Protein AF-A0A847FRK4-F1 (afdb_monomer)

Solvent-accessible surface area (backbone atoms only — not comparable to full-atom values): 9886 Å² total; per-residue (Å²): 112,82,50,50,58,53,46,35,60,54,54,65,73,36,67,51,46,68,74,58,79,39,93,74,66,48,71,46,33,50,29,50,44,50,29,52,35,54,37,43,16,35,48,48,44,20,72,86,74,60,62,56,71,70,59,28,52,50,48,55,59,54,32,49,68,41,41,56,60,49,52,62,95,83,71,46,84,69,51,48,68,32,82,90,33,36,64,46,46,49,50,42,51,48,51,54,52,42,51,73,41,10,68,63,44,10,69,53,59,54,41,57,50,11,49,52,27,22,55,37,18,48,49,28,42,49,52,32,53,52,52,49,61,67,43,35,63,62,48,22,72,75,67,77,47,63,81,75,86,36,70,66,56,55,54,49,40,52,53,26,52,53,48,18,51,51,11,49,51,37,29,55,48,44,62,57,56,60,63,61,76,76,72,81,128

Sequence (185 aa):
SLGGVDMAEFVKFLPPVQDGSLPIVRQLFYLPPLAVVVSIALSAWSRTLRYPWPLRWLFLAAALPVSLQLLPPAWSPSSLLGPEFRLQTAVLGGCWVLLALSWLLGRLPAWVGGSLTTVLALGAASLPAWQFELAKPAINAVYGRPPAVGWGFWAGIAGLVILAAAGVGLVAWAFRGDSKLWRST

Foldseek 3Di:
DQQLLNVLVVLCPQPCVVVVVQDFDSCLSLLLLLLLLLLLLLPLQAPVVPDDPVVSVVSLVVNVVSLCSLARPDDDPVVCPDPVNVVSNVSSVVSVVSSVCSNVSSPDQLLVSLVSSLVSLVSSLPVSVVSLVSCQVSCCVVPVDGDDDDPVNVVSNVVSVVSNVVSVVSNVVSVVVVVVVPPPD

Mean predicted aligned error: 4.93 Å

Secondary structure (DSSP, 8-state):
---HHHHHHHGGG-HHHHSSSS---GGGGGHHHHHHHHHHHHHTT-TTT---HHHHHHHHHHHHHHHHTTS-SS--TTGGGSTTTHHHHHHHHHHHHHHHTHHHHTTS-HHHHHHHHHHHHHHHHHHHHHHHHHHHHHHHHHHSSPPPPPHHHHHHHHHHHHHHHHHHHHHHHHHHHHTTTTS--

Radius of gyration: 19.02 Å; Cα contacts (8 Å, |Δi|>4): 216; chains: 1; bounding box: 57×37×54 Å

pLDDT: mean 90.94, std 10.54, range [48.28, 98.56]

Nearest PDB structures (foldseek):
  5m4y-assembly2_C  TM=1.691E-01  e=6.355E-01  Saccharomyces cerevisiae S288C

Structure (mmCIF, N/CA/C/O backbone):
data_AF-A0A847FRK4-F1
#
_entry.id   AF-A0A847FRK4-F1
#
loop_
_atom_site.group_PDB
_atom_site.id
_atom_site.type_symbol
_atom_site.label_atom_id
_atom_site.label_alt_id
_atom_site.label_comp_id
_atom_site.label_asym_id
_atom_site.label_entity_id
_atom_site.label_seq_id
_atom_site.pdbx_PDB_ins_code
_atom_site.Cartn_x
_atom_site.Cartn_y
_atom_site.Cartn_z
_atom_site.occupancy
_atom_site.B_iso_or_equiv
_atom_site.auth_seq_id
_atom_site.auth_comp_id
_atom_site.auth_asym_id
_atom_site.auth_atom_id
_atom_site.pdbx_PDB_model_num
ATOM 1 N N . SER A 1 1 ? 18.864 -0.845 -2.236 1.00 51.66 1 SER A N 1
ATOM 2 C CA . SER A 1 1 ? 17.801 -1.814 -2.570 1.00 51.66 1 SER A CA 1
ATOM 3 C C . SER A 1 1 ? 16.706 -1.068 -3.297 1.00 51.66 1 SER A C 1
ATOM 5 O O . SER A 1 1 ? 16.348 -0.002 -2.821 1.00 51.66 1 SER A O 1
ATOM 7 N N . LEU A 1 2 ? 16.219 -1.576 -4.429 1.00 57.97 2 LEU A N 1
ATOM 8 C CA . LEU A 1 2 ? 15.086 -0.971 -5.140 1.00 57.97 2 LEU A CA 1
ATOM 9 C C . LEU A 1 2 ? 13.808 -1.163 -4.313 1.00 57.97 2 LEU A C 1
ATOM 11 O O . LEU A 1 2 ? 13.532 -2.282 -3.875 1.00 57.97 2 LEU A O 1
ATOM 15 N N . GLY A 1 3 ? 13.063 -0.086 -4.065 1.00 69.94 3 GLY A N 1
ATOM 16 C CA . GLY A 1 3 ? 11.713 -0.170 -3.514 1.00 69.94 3 GLY A CA 1
ATOM 17 C C . GLY A 1 3 ? 10.711 -0.650 -4.569 1.00 69.94 3 GLY A C 1
ATOM 18 O O . GLY A 1 3 ? 11.009 -0.662 -5.762 1.00 69.94 3 GLY A O 1
ATOM 19 N N . GLY A 1 4 ? 9.497 -1.023 -4.149 1.00 73.00 4 GLY A N 1
ATOM 20 C CA . GLY A 1 4 ? 8.426 -1.386 -5.092 1.00 73.00 4 GLY A CA 1
ATOM 21 C C . GLY A 1 4 ? 8.109 -0.254 -6.079 1.00 73.00 4 GLY A C 1
ATOM 22 O O . GLY A 1 4 ? 7.954 -0.496 -7.270 1.00 73.00 4 GLY A O 1
ATOM 23 N N . VAL A 1 5 ? 8.121 0.992 -5.601 1.00 74.75 5 VAL A N 1
ATOM 24 C CA . VAL A 1 5 ? 7.931 2.204 -6.418 1.00 74.75 5 VAL A CA 1
ATOM 25 C C . VAL A 1 5 ? 9.001 2.325 -7.503 1.00 74.75 5 VAL A C 1
ATOM 27 O O . VAL A 1 5 ? 8.670 2.542 -8.667 1.00 74.75 5 VAL A O 1
ATOM 30 N N . ASP A 1 6 ? 10.268 2.117 -7.142 1.00 81.94 6 ASP A N 1
ATOM 31 C CA . ASP A 1 6 ? 11.370 2.165 -8.103 1.00 81.94 6 ASP A CA 1
ATOM 32 C C . ASP A 1 6 ? 11.259 1.031 -9.123 1.00 81.94 6 ASP A C 1
ATOM 34 O O . ASP A 1 6 ? 11.551 1.222 -10.300 1.00 81.94 6 ASP A O 1
ATOM 38 N N . MET A 1 7 ? 10.795 -0.147 -8.689 1.00 84.38 7 MET A N 1
ATOM 39 C CA . MET A 1 7 ? 10.565 -1.283 -9.578 1.00 84.38 7 MET A CA 1
ATOM 40 C C . MET A 1 7 ? 9.485 -0.973 -10.616 1.00 84.38 7 MET A C 1
ATOM 42 O O . MET A 1 7 ? 9.683 -1.260 -11.791 1.00 84.38 7 MET A O 1
ATOM 46 N N . ALA A 1 8 ? 8.379 -0.344 -10.206 1.00 85.44 8 ALA A N 1
ATOM 47 C CA . ALA A 1 8 ? 7.293 0.053 -11.102 1.00 85.44 8 ALA A CA 1
ATOM 48 C C . ALA A 1 8 ? 7.774 0.987 -12.220 1.00 85.44 8 ALA A C 1
ATOM 50 O O . ALA A 1 8 ? 7.307 0.902 -13.355 1.00 85.44 8 ALA A O 1
ATOM 51 N N . GLU A 1 9 ? 8.703 1.884 -11.899 1.00 85.50 9 GLU A N 1
ATOM 52 C CA . GLU A 1 9 ? 9.311 2.785 -12.870 1.00 85.50 9 GLU A CA 1
ATOM 53 C C . GLU A 1 9 ? 10.341 2.061 -13.736 1.00 85.50 9 GLU A C 1
ATOM 55 O O . GLU A 1 9 ? 10.332 2.190 -14.953 1.00 85.50 9 GLU A O 1
ATOM 60 N N . PHE A 1 10 ? 11.186 1.238 -13.128 1.00 86.25 10 PHE A N 1
ATOM 61 C CA . PHE A 1 10 ? 12.256 0.523 -13.807 1.00 86.25 10 PHE A CA 1
ATOM 62 C C . PHE A 1 10 ? 11.750 -0.465 -14.865 1.00 86.25 10 PHE A C 1
ATOM 64 O O . PHE A 1 10 ? 12.250 -0.477 -15.990 1.00 86.25 10 PHE A O 1
ATOM 71 N N . VAL A 1 11 ? 10.726 -1.265 -14.544 1.00 89.06 11 VAL A N 1
ATOM 72 C CA . VAL A 1 11 ? 10.209 -2.303 -15.456 1.00 89.06 11 VAL A CA 1
ATOM 73 C C . VAL A 1 11 ? 9.649 -1.736 -16.761 1.00 89.06 11 VAL A C 1
ATOM 75 O O . VAL A 1 11 ? 9.618 -2.445 -17.760 1.00 89.06 11 VAL A O 1
ATOM 78 N N . LYS A 1 12 ? 9.257 -0.455 -16.794 1.00 87.00 12 LYS A N 1
ATOM 79 C CA . LYS A 1 12 ? 8.730 0.193 -18.007 1.00 87.00 12 LYS A CA 1
ATOM 80 C C . LYS A 1 12 ? 9.785 0.385 -19.101 1.00 87.00 12 LYS A C 1
ATOM 82 O O . LYS A 1 12 ? 9.441 0.605 -20.260 1.00 87.00 12 LYS A O 1
ATOM 87 N N . PHE A 1 13 ? 11.062 0.330 -18.729 1.00 90.56 13 PHE A N 1
ATOM 88 C CA . PHE A 1 13 ? 12.188 0.477 -19.648 1.00 90.56 13 PHE A CA 1
ATOM 89 C C . PHE A 1 13 ? 12.722 -0.867 -20.156 1.00 90.56 13 PHE A C 1
ATOM 91 O O . PHE A 1 13 ? 13.661 -0.885 -20.947 1.00 90.56 13 PHE A O 1
ATOM 98 N N . LEU A 1 14 ? 12.149 -1.994 -19.720 1.00 91.19 14 LEU A N 1
ATOM 99 C CA . LEU A 1 14 ? 12.554 -3.310 -20.204 1.00 91.19 14 LEU A CA 1
ATOM 100 C C . LEU A 1 14 ? 12.008 -3.532 -21.624 1.00 91.19 14 LEU A C 1
ATOM 102 O O . LEU A 1 14 ? 10.792 -3.433 -21.804 1.00 91.19 14 LEU A O 1
ATOM 106 N N . PRO A 1 15 ? 12.851 -3.898 -22.611 1.00 92.56 15 PRO A N 1
ATOM 107 C CA . PRO A 1 15 ? 12.388 -4.126 -23.981 1.00 92.56 15 PRO A CA 1
ATOM 108 C C . PRO A 1 15 ? 11.211 -5.118 -24.081 1.00 92.56 15 PRO A C 1
ATOM 110 O O . PRO A 1 15 ? 10.224 -4.760 -24.719 1.00 92.56 15 PRO A O 1
ATOM 113 N N . PRO A 1 16 ? 11.208 -6.262 -23.353 1.00 91.88 16 PRO A N 1
ATOM 114 C CA . PRO A 1 16 ? 10.076 -7.198 -23.363 1.00 91.88 16 PRO A CA 1
ATOM 115 C C . PRO A 1 16 ? 8.759 -6.638 -22.800 1.00 91.88 16 PRO A C 1
ATOM 117 O O . P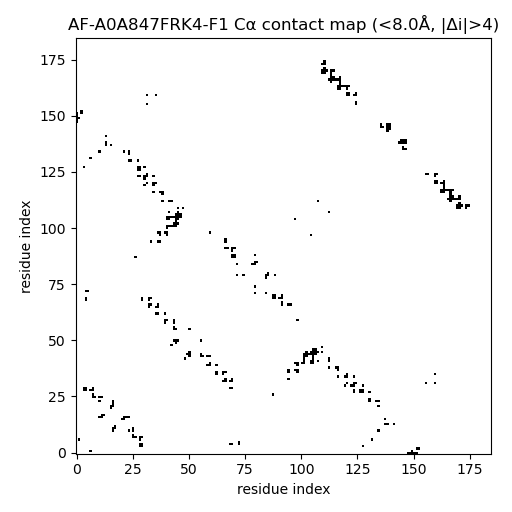RO A 1 16 ? 7.681 -7.169 -23.037 1.00 91.88 16 PRO A O 1
ATOM 120 N N . VAL A 1 17 ? 8.816 -5.589 -21.977 1.00 92.00 17 VAL A N 1
ATOM 121 C CA . VAL A 1 17 ? 7.606 -4.927 -21.463 1.00 92.00 17 VAL A CA 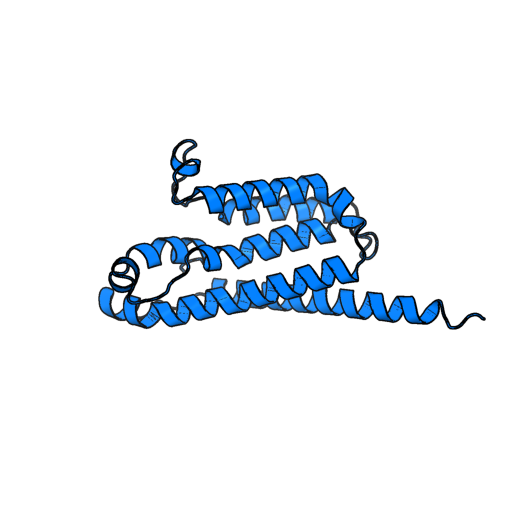1
ATOM 122 C C . VAL A 1 17 ? 7.087 -3.920 -22.488 1.00 92.00 17 VAL A C 1
ATOM 124 O O . VAL A 1 17 ? 5.879 -3.753 -22.631 1.00 92.00 17 VAL A O 1
ATOM 127 N N . GLN A 1 18 ? 7.990 -3.267 -23.223 1.00 91.75 18 GLN A N 1
ATOM 128 C CA . GLN A 1 18 ? 7.650 -2.283 -24.253 1.00 91.75 18 GLN A CA 1
ATOM 129 C C . GLN A 1 18 ? 7.060 -2.924 -25.510 1.00 91.75 18 GLN A C 1
ATOM 131 O O . GLN A 1 18 ? 6.147 -2.359 -26.106 1.00 91.75 18 GLN A O 1
ATOM 136 N N . ASP A 1 19 ? 7.557 -4.100 -25.895 1.00 93.38 19 ASP A N 1
ATOM 137 C CA . ASP A 1 19 ? 7.025 -4.877 -27.020 1.00 93.38 19 ASP A CA 1
ATOM 138 C C . ASP A 1 19 ? 5.790 -5.723 -26.647 1.00 93.38 19 ASP A C 1
ATOM 140 O O . ASP A 1 19 ? 5.159 -6.323 -27.517 1.00 93.38 19 ASP A O 1
ATOM 144 N N . GLY A 1 20 ? 5.415 -5.743 -25.361 1.00 90.75 20 GLY A N 1
ATOM 145 C CA . GLY A 1 20 ? 4.246 -6.452 -24.843 1.00 90.75 20 GLY A CA 1
ATOM 146 C C . GLY A 1 20 ? 4.426 -7.966 -24.684 1.00 90.75 20 GLY A C 1
ATOM 147 O O . GLY A 1 20 ? 3.461 -8.648 -24.340 1.00 90.75 20 GLY A O 1
ATOM 148 N N . SER A 1 21 ? 5.629 -8.506 -24.899 1.00 94.25 21 SER A N 1
ATOM 149 C CA . SER A 1 21 ? 5.922 -9.936 -24.737 1.00 94.25 21 SER A CA 1
ATOM 150 C C . SER A 1 21 ? 5.951 -10.390 -23.272 1.00 94.25 21 SER A C 1
ATOM 152 O O . SER A 1 21 ? 5.682 -11.557 -22.981 1.00 94.25 21 SER A O 1
ATOM 154 N N . LEU A 1 22 ? 6.222 -9.477 -22.334 1.00 92.94 22 LEU A N 1
ATOM 155 C CA . LEU A 1 22 ? 6.202 -9.724 -20.896 1.00 92.94 22 LEU A CA 1
ATOM 156 C C . LEU A 1 22 ? 5.046 -8.948 -20.232 1.00 92.94 22 LEU A C 1
ATOM 158 O O . LEU A 1 22 ? 5.109 -7.719 -20.135 1.00 92.94 22 LEU A O 1
ATOM 162 N N . PRO A 1 23 ? 4.004 -9.633 -19.721 1.00 92.50 23 PRO A N 1
ATOM 163 C CA . PRO A 1 23 ? 2.827 -8.982 -19.150 1.00 92.50 23 PRO A CA 1
ATOM 164 C C . PRO A 1 23 ? 3.109 -8.445 -17.738 1.00 92.50 23 PRO A C 1
ATOM 166 O O . PRO A 1 23 ? 2.762 -9.068 -16.729 1.00 92.50 23 PRO A O 1
ATOM 169 N N . ILE A 1 24 ? 3.736 -7.267 -17.664 1.00 94.50 24 ILE A N 1
ATOM 170 C CA . ILE A 1 24 ? 3.991 -6.559 -16.406 1.00 94.50 24 ILE A CA 1
ATOM 171 C C . ILE A 1 24 ? 2.938 -5.479 -16.154 1.00 94.50 24 ILE A C 1
ATOM 173 O O . ILE A 1 24 ? 2.753 -4.565 -16.955 1.00 94.50 24 ILE A O 1
ATOM 177 N N . VAL A 1 25 ? 2.291 -5.535 -14.988 1.00 93.94 25 VAL A N 1
ATOM 178 C CA . VAL A 1 25 ? 1.323 -4.522 -14.544 1.00 93.94 25 VAL A CA 1
ATOM 179 C C . VAL A 1 25 ? 1.968 -3.650 -13.475 1.00 93.94 25 VAL A C 1
ATOM 181 O O . VAL A 1 25 ? 1.982 -3.986 -12.289 1.00 93.94 25 VAL A O 1
ATOM 184 N N . ARG A 1 26 ? 2.492 -2.494 -13.897 1.00 91.19 26 ARG A N 1
ATOM 185 C CA . ARG A 1 26 ? 3.236 -1.549 -13.041 1.00 91.19 26 ARG A CA 1
ATOM 186 C C . ARG A 1 26 ? 2.476 -1.163 -11.776 1.00 91.19 26 ARG A C 1
ATOM 188 O O . ARG A 1 26 ? 3.065 -1.035 -10.708 1.00 91.19 26 ARG A O 1
ATOM 195 N N . GLN A 1 27 ? 1.160 -1.017 -11.885 1.00 92.31 27 GLN A N 1
ATOM 196 C CA . GLN A 1 27 ? 0.317 -0.544 -10.796 1.00 92.31 27 GLN A CA 1
ATOM 197 C C . GLN A 1 27 ? 0.282 -1.506 -9.607 1.00 92.31 27 GLN A C 1
ATOM 199 O O . GLN A 1 27 ? 0.046 -1.071 -8.481 1.00 92.31 27 GLN A O 1
ATOM 204 N N . LEU A 1 28 ? 0.560 -2.795 -9.829 1.00 94.44 28 LEU A N 1
ATOM 205 C CA . LEU A 1 28 ? 0.575 -3.776 -8.748 1.00 94.44 28 LEU A CA 1
ATOM 206 C C . LEU A 1 28 ? 1.682 -3.469 -7.739 1.00 94.44 28 LEU A C 1
ATOM 208 O O . LEU A 1 28 ? 1.463 -3.633 -6.545 1.00 94.44 28 LEU A O 1
ATOM 212 N N . PHE A 1 29 ? 2.817 -2.913 -8.167 1.00 93.31 29 PHE A N 1
ATOM 213 C CA . PHE A 1 29 ? 3.904 -2.527 -7.264 1.00 93.31 29 PHE A CA 1
ATOM 214 C C . PHE A 1 29 ? 3.542 -1.399 -6.278 1.00 93.31 29 PHE A C 1
ATOM 216 O O . PHE A 1 29 ? 4.250 -1.207 -5.290 1.00 93.31 29 PHE A O 1
ATOM 223 N N . TYR A 1 30 ? 2.424 -0.697 -6.495 1.00 93.00 30 TYR A N 1
ATOM 224 C CA . TYR A 1 30 ? 1.882 0.313 -5.581 1.00 93.00 30 TYR A CA 1
ATOM 225 C C . TYR A 1 30 ? 0.872 -0.250 -4.565 1.00 93.00 30 TYR A C 1
ATOM 227 O O . TYR A 1 30 ? 0.409 0.478 -3.685 1.00 93.00 30 TYR A O 1
ATOM 235 N N . LEU A 1 31 ? 0.530 -1.542 -4.640 1.00 95.62 31 LEU A N 1
ATOM 236 C CA . LEU A 1 31 ? -0.398 -2.174 -3.698 1.00 95.62 31 LEU A CA 1
ATOM 237 C C . LEU A 1 31 ? 0.072 -2.147 -2.235 1.00 95.62 31 LEU A C 1
ATOM 239 O O . LEU A 1 31 ? -0.783 -1.926 -1.380 1.00 95.62 31 LEU A O 1
ATOM 243 N N . PRO A 1 32 ? 1.367 -2.327 -1.895 1.00 96.12 32 PRO A N 1
ATOM 244 C CA . PRO A 1 32 ? 1.817 -2.278 -0.503 1.00 96.12 32 PRO A CA 1
ATOM 245 C C . PRO A 1 32 ? 1.460 -0.980 0.239 1.00 96.12 32 PRO A C 1
ATOM 247 O O . PRO A 1 32 ? 0.761 -1.070 1.253 1.00 96.12 32 PRO A O 1
ATOM 250 N N . PRO A 1 33 ? 1.847 0.225 -0.232 1.00 95.56 33 PRO A N 1
ATOM 251 C CA . PRO A 1 33 ? 1.454 1.456 0.449 1.00 95.56 33 PRO A CA 1
ATOM 252 C C . PRO A 1 33 ? -0.065 1.671 0.438 1.00 95.56 33 PRO A C 1
ATOM 254 O O . PRO A 1 33 ? -0.613 2.126 1.441 1.00 95.56 33 PRO A O 1
ATOM 257 N N . LEU A 1 34 ? -0.766 1.286 -0.637 1.00 97.12 34 LEU A N 1
ATOM 258 C CA . LEU A 1 34 ? -2.229 1.357 -0.691 1.00 97.12 34 LEU A CA 1
ATOM 259 C C . LEU A 1 34 ? -2.881 0.509 0.413 1.00 97.12 34 LEU A C 1
ATOM 261 O O . LEU A 1 34 ? -3.717 1.011 1.163 1.00 97.12 34 LEU A O 1
ATOM 265 N N . ALA A 1 35 ? -2.478 -0.757 0.541 1.00 98.06 35 ALA A N 1
ATOM 266 C CA . ALA A 1 35 ? -3.013 -1.678 1.538 1.00 98.06 35 ALA A CA 1
ATOM 267 C C . ALA A 1 35 ? -2.798 -1.143 2.957 1.00 98.06 35 ALA A C 1
ATOM 269 O O . ALA A 1 35 ? -3.729 -1.156 3.762 1.00 98.06 35 ALA A O 1
ATOM 270 N N . VAL A 1 36 ? -1.611 -0.606 3.251 1.00 97.94 36 VAL A N 1
ATOM 271 C CA . VAL A 1 36 ? -1.306 -0.004 4.556 1.00 97.94 36 VAL A CA 1
ATOM 272 C C . VAL A 1 36 ? -2.207 1.200 4.836 1.00 97.94 3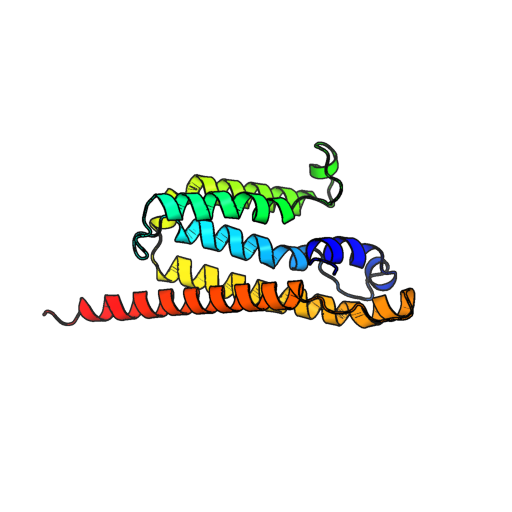6 VAL A C 1
ATOM 274 O O . VAL A 1 36 ? -2.834 1.259 5.894 1.00 97.94 36 VAL A O 1
ATOM 277 N N . VAL A 1 37 ? -2.322 2.141 3.895 1.00 98.31 37 VAL A N 1
ATOM 278 C CA . VAL A 1 37 ? -3.106 3.372 4.090 1.00 98.31 37 VAL A CA 1
ATOM 279 C C . VAL A 1 37 ? -4.592 3.070 4.267 1.00 98.31 37 VAL A C 1
ATOM 281 O O . VAL A 1 37 ? -5.214 3.591 5.193 1.00 98.31 37 VAL A O 1
ATOM 284 N N . VAL A 1 38 ? -5.158 2.191 3.436 1.00 98.31 38 VAL A N 1
ATOM 285 C CA . VAL A 1 38 ? -6.565 1.780 3.550 1.00 98.31 38 VAL A CA 1
ATOM 286 C C . VAL A 1 38 ? -6.814 1.078 4.884 1.00 98.31 38 VAL A C 1
ATOM 288 O O . VAL A 1 38 ? -7.784 1.388 5.572 1.00 98.31 38 VAL A O 1
ATOM 291 N N . SER A 1 39 ? -5.913 0.185 5.298 1.00 98.31 39 SER A N 1
ATOM 292 C CA . SER A 1 39 ? -6.046 -0.527 6.573 1.00 98.31 39 SER A CA 1
ATOM 293 C C . SER A 1 39 ? -5.988 0.430 7.763 1.00 98.31 39 SER A C 1
ATOM 295 O O . SER A 1 39 ? -6.786 0.306 8.693 1.00 98.31 39 SER A O 1
ATOM 297 N N . ILE A 1 40 ? -5.110 1.438 7.726 1.00 98.19 40 ILE A N 1
ATOM 298 C CA . ILE A 1 40 ? -5.074 2.500 8.739 1.00 98.19 40 ILE A CA 1
ATOM 299 C C . ILE A 1 40 ? -6.382 3.297 8.734 1.00 98.19 40 ILE A C 1
ATOM 301 O O . ILE A 1 40 ? -6.960 3.503 9.801 1.00 98.19 40 ILE A O 1
ATOM 305 N N . ALA A 1 41 ? -6.883 3.703 7.565 1.00 98.06 41 ALA A N 1
ATOM 306 C CA . ALA A 1 41 ? -8.128 4.462 7.453 1.00 98.06 41 ALA A CA 1
ATOM 307 C C . ALA A 1 41 ? -9.333 3.706 8.046 1.00 98.06 41 ALA A C 1
ATOM 309 O O . ALA A 1 41 ? -10.167 4.308 8.720 1.00 98.06 41 ALA A O 1
ATOM 310 N N . LEU A 1 42 ? -9.392 2.384 7.855 1.00 97.44 42 LEU A N 1
ATOM 311 C CA . LEU A 1 42 ? -10.425 1.511 8.424 1.00 97.44 42 LEU A CA 1
ATOM 312 C C . LEU A 1 42 ? -10.261 1.297 9.942 1.00 97.44 42 LEU A C 1
ATOM 314 O O . LEU A 1 42 ? -11.248 1.108 10.654 1.00 97.44 42 LEU A O 1
ATOM 318 N N . SER A 1 43 ? -9.026 1.323 10.449 1.00 96.81 43 SER A N 1
ATOM 319 C CA . SER A 1 43 ? -8.706 0.886 11.818 1.00 96.81 43 SER A CA 1
ATOM 320 C C . SER A 1 43 ? -8.558 2.028 12.822 1.00 96.81 43 SER A C 1
ATOM 322 O O . SER A 1 43 ? -8.886 1.847 13.996 1.00 96.81 43 SER A O 1
ATOM 324 N N . ALA A 1 44 ? -8.086 3.204 12.394 1.00 96.50 44 ALA A N 1
ATOM 325 C CA . ALA A 1 44 ? -7.685 4.296 13.286 1.00 96.50 44 ALA A CA 1
ATOM 326 C C . ALA A 1 44 ? -8.812 4.744 14.230 1.00 96.50 44 ALA A C 1
ATOM 328 O O . ALA A 1 44 ? -8.573 5.005 15.407 1.00 96.50 44 ALA A O 1
ATOM 329 N N . TRP A 1 45 ? -10.053 4.769 13.737 1.00 96.56 45 TRP A N 1
ATOM 330 C CA . TRP A 1 45 ? -11.245 5.132 14.512 1.00 96.56 45 TRP A CA 1
ATOM 331 C C . TRP A 1 45 ? -12.169 3.949 14.803 1.00 96.56 45 TRP A C 1
ATOM 333 O O . TRP A 1 45 ? -13.328 4.150 15.169 1.00 96.56 45 TRP A O 1
ATOM 343 N N . SER A 1 46 ? -11.675 2.716 14.652 1.00 94.81 46 SER A N 1
ATOM 344 C CA . SER A 1 46 ? -12.467 1.512 14.895 1.00 94.81 46 SER A CA 1
ATOM 345 C C . SER A 1 46 ? -13.008 1.489 16.324 1.00 94.81 46 SER A C 1
ATOM 347 O O . SER A 1 46 ? -12.258 1.501 17.308 1.00 94.81 46 SER A O 1
ATOM 349 N N . ARG A 1 47 ? -14.337 1.398 16.441 1.00 91.75 47 ARG A N 1
ATOM 350 C CA . ARG A 1 47 ? -15.027 1.250 17.734 1.00 91.75 47 ARG A CA 1
ATOM 351 C C . ARG A 1 47 ? -14.685 -0.062 18.436 1.00 91.75 47 ARG A C 1
ATOM 353 O O . ARG A 1 47 ? -14.775 -0.132 19.656 1.00 91.75 47 ARG A O 1
ATOM 360 N N . THR A 1 48 ? -14.274 -1.066 17.667 1.00 92.62 48 THR A N 1
ATOM 361 C CA . THR A 1 48 ? -13.892 -2.389 18.167 1.00 92.62 48 THR A CA 1
ATOM 362 C C . THR A 1 48 ? -12.507 -2.370 18.805 1.00 92.62 48 THR A C 1
ATOM 364 O O . THR A 1 48 ? -12.327 -2.881 19.905 1.00 92.62 48 THR A O 1
ATOM 367 N N . LEU A 1 49 ? -11.533 -1.742 18.140 1.00 92.12 49 LEU A N 1
ATOM 368 C CA . LEU A 1 49 ? -10.134 -1.741 18.583 1.00 92.12 49 LEU A CA 1
ATOM 369 C C . LEU A 1 49 ? -9.863 -0.716 19.696 1.00 92.12 49 LEU A C 1
ATOM 371 O O . LEU A 1 49 ? -8.902 -0.864 20.443 1.00 92.12 49 LEU A O 1
ATOM 375 N N . ARG A 1 50 ? -10.721 0.309 19.832 1.00 93.56 50 ARG A N 1
ATOM 376 C CA . ARG A 1 50 ? -10.720 1.293 20.936 1.00 93.56 50 ARG A CA 1
ATOM 377 C C . ARG A 1 50 ? -9.352 1.936 21.210 1.00 93.56 50 ARG A C 1
ATOM 379 O O . ARG A 1 50 ? -9.040 2.250 22.357 1.00 93.56 50 ARG A O 1
ATOM 386 N N . TYR A 1 51 ? -8.560 2.196 20.169 1.00 95.12 51 TYR A N 1
ATOM 387 C CA . TYR A 1 51 ? -7.246 2.827 20.320 1.00 95.12 51 TYR A CA 1
ATOM 388 C C . TYR A 1 51 ? -7.327 4.161 21.082 1.00 95.12 51 TYR A C 1
ATOM 390 O O . TYR A 1 51 ? -8.276 4.925 20.853 1.00 95.12 51 TYR A O 1
ATOM 398 N N . PRO A 1 52 ? -6.350 4.481 21.953 1.00 97.00 52 PRO A N 1
ATOM 399 C CA . PRO A 1 52 ? -6.287 5.780 22.613 1.00 97.00 52 PRO A CA 1
ATOM 400 C C . PRO A 1 52 ? -5.999 6.884 21.589 1.00 97.00 52 PRO A C 1
ATOM 402 O O . PRO A 1 52 ? -5.337 6.648 20.578 1.00 97.00 52 PRO A O 1
ATOM 405 N N . TRP A 1 53 ? -6.483 8.098 21.856 1.00 96.94 53 TRP A N 1
ATOM 406 C CA . TRP A 1 53 ? -6.396 9.241 20.935 1.00 96.94 53 TRP A CA 1
ATOM 407 C C . TRP A 1 53 ? -4.995 9.482 20.335 1.00 96.94 53 TRP A C 1
ATOM 409 O O . TRP A 1 53 ? -4.920 9.604 19.111 1.00 96.94 53 TRP A O 1
ATOM 419 N N . PRO A 1 54 ? -3.885 9.478 21.108 1.00 97.81 54 PRO A N 1
ATOM 420 C CA . PRO A 1 54 ? -2.555 9.723 20.544 1.00 97.81 54 PRO A CA 1
ATOM 421 C C . PRO A 1 54 ? -2.154 8.695 19.484 1.00 97.81 54 PRO A C 1
ATOM 423 O O . PRO A 1 54 ? -1.586 9.048 18.455 1.00 97.81 54 PRO A O 1
ATOM 426 N N . LEU A 1 55 ? -2.503 7.424 19.700 1.00 97.00 55 LEU A N 1
ATOM 427 C CA . LEU A 1 55 ? -2.164 6.347 18.775 1.00 97.00 55 LEU A CA 1
ATOM 428 C C . LEU A 1 55 ? -2.927 6.475 17.448 1.00 97.00 55 LEU A C 1
ATOM 430 O O . LEU A 1 55 ? -2.380 6.166 16.394 1.00 97.00 55 LEU A O 1
ATOM 434 N N . ARG A 1 56 ? -4.163 6.994 17.479 1.00 97.00 56 ARG A N 1
ATOM 435 C CA . ARG A 1 56 ? -4.943 7.260 16.257 1.00 97.00 56 ARG A CA 1
ATOM 436 C C . ARG A 1 56 ? -4.237 8.279 15.375 1.00 97.00 56 ARG A C 1
ATOM 438 O O . ARG A 1 56 ? -4.062 8.041 14.184 1.00 97.00 56 ARG A O 1
ATOM 445 N N . TRP A 1 57 ? -3.800 9.386 15.971 1.00 97.50 57 TRP A N 1
ATOM 446 C CA . TRP A 1 57 ? -3.068 10.422 15.248 1.00 97.50 57 TRP A CA 1
ATOM 447 C C . TRP A 1 57 ? -1.708 9.948 14.783 1.00 97.50 57 TRP A C 1
ATOM 449 O O . TRP A 1 57 ? -1.330 10.275 13.667 1.00 97.50 57 TRP A O 1
ATOM 459 N N . LEU A 1 58 ? -1.017 9.128 15.576 1.00 97.56 58 LEU A N 1
ATOM 460 C CA . LEU A 1 58 ? 0.227 8.509 15.141 1.00 97.56 58 LEU A CA 1
ATOM 461 C C . LEU A 1 58 ? 0.014 7.661 13.880 1.00 97.56 58 LEU A C 1
ATOM 463 O O . LEU A 1 58 ? 0.769 7.808 12.925 1.00 97.56 58 LEU A O 1
ATOM 467 N N . PHE A 1 59 ? -1.029 6.826 13.835 1.00 96.94 59 PHE A N 1
ATOM 468 C CA . PHE A 1 59 ? -1.336 6.033 12.642 1.00 96.94 59 PHE A CA 1
ATOM 469 C C . PHE A 1 59 ? -1.695 6.903 11.437 1.00 96.94 59 PHE A C 1
ATOM 471 O O . PHE A 1 59 ? -1.159 6.684 10.354 1.00 96.94 59 PHE A O 1
ATOM 478 N N . LEU A 1 60 ? -2.558 7.907 11.608 1.00 97.38 60 LEU A N 1
ATOM 479 C CA . LEU A 1 60 ? -2.932 8.811 10.516 1.00 97.38 60 LEU A CA 1
ATOM 480 C C . LEU A 1 60 ? -1.731 9.621 10.009 1.00 97.38 60 LEU A C 1
ATOM 482 O O . LEU A 1 60 ? -1.541 9.742 8.801 1.00 97.38 60 LEU A O 1
ATOM 486 N N . ALA A 1 61 ? -0.890 10.119 10.916 1.00 97.44 61 ALA A N 1
ATOM 487 C CA . ALA A 1 61 ? 0.333 10.832 10.576 1.00 97.44 61 ALA A CA 1
ATOM 488 C C . ALA A 1 61 ? 1.335 9.920 9.858 1.00 97.44 61 ALA A C 1
ATOM 490 O O . ALA A 1 61 ? 1.946 10.355 8.891 1.00 97.44 61 ALA A O 1
ATOM 491 N N . ALA A 1 62 ? 1.464 8.655 10.272 1.00 96.31 62 ALA A N 1
ATOM 492 C CA . ALA A 1 62 ? 2.309 7.668 9.601 1.00 96.31 62 ALA A CA 1
ATOM 493 C C . ALA A 1 62 ? 1.761 7.247 8.225 1.00 96.31 62 ALA A C 1
ATOM 495 O O . ALA A 1 62 ? 2.538 6.942 7.322 1.00 96.31 62 ALA A O 1
ATOM 496 N N . ALA A 1 63 ? 0.440 7.268 8.023 1.00 97.38 63 ALA A N 1
ATOM 497 C CA . ALA A 1 63 ? -0.168 6.963 6.731 1.00 97.38 63 ALA A CA 1
ATOM 498 C C . ALA A 1 63 ? 0.151 8.018 5.660 1.00 97.38 63 ALA A C 1
ATOM 500 O O . ALA A 1 63 ? 0.201 7.681 4.479 1.00 97.38 63 ALA A O 1
ATOM 501 N N . LEU A 1 64 ? 0.411 9.272 6.048 1.00 96.12 64 LEU A N 1
ATOM 502 C CA . LEU A 1 64 ? 0.767 10.338 5.108 1.00 96.12 64 LEU A CA 1
ATOM 503 C C . LEU A 1 64 ? 2.055 10.032 4.322 1.00 96.12 64 LEU A C 1
ATOM 505 O O . LEU A 1 64 ? 1.953 9.897 3.102 1.00 96.12 64 LEU A O 1
ATOM 509 N N . PRO A 1 65 ? 3.240 9.841 4.939 1.00 95.50 65 PRO A N 1
ATOM 510 C CA . PRO A 1 65 ? 4.456 9.516 4.196 1.00 95.50 65 PRO A CA 1
ATOM 511 C C . PRO A 1 65 ? 4.361 8.177 3.456 1.00 95.50 65 PRO A C 1
ATOM 513 O O . PRO A 1 65 ? 4.954 8.036 2.391 1.00 95.50 65 PRO A O 1
ATOM 516 N N . VAL A 1 66 ? 3.582 7.210 3.956 1.00 95.56 66 VAL A N 1
ATOM 517 C CA . VAL A 1 66 ? 3.316 5.962 3.221 1.00 95.56 66 VAL A CA 1
ATOM 518 C C . VAL A 1 66 ? 2.510 6.238 1.951 1.00 95.56 66 VAL A C 1
ATOM 520 O O . VAL A 1 66 ? 2.864 5.739 0.888 1.00 95.56 66 VAL A O 1
ATOM 523 N N . SER A 1 67 ? 1.469 7.073 2.024 1.00 95.88 67 SER A N 1
ATOM 524 C CA . SER A 1 67 ? 0.676 7.452 0.850 1.00 95.88 67 SER A CA 1
ATOM 525 C C . SER A 1 67 ? 1.501 8.220 -0.182 1.00 95.88 67 SER A C 1
ATOM 527 O O . SER A 1 67 ? 1.314 8.009 -1.374 1.00 95.88 67 SER A O 1
ATOM 529 N N . LEU A 1 68 ? 2.471 9.036 0.246 1.00 94.31 68 LEU A N 1
ATOM 530 C CA . LEU A 1 68 ? 3.355 9.775 -0.662 1.00 94.31 68 LEU A CA 1
ATOM 531 C C . LEU A 1 68 ? 4.258 8.863 -1.503 1.00 94.31 68 LEU A C 1
ATOM 533 O O . LEU A 1 68 ? 4.732 9.297 -2.546 1.00 94.31 68 LEU A O 1
ATOM 537 N N . GLN A 1 69 ? 4.439 7.593 -1.127 1.00 92.44 69 GLN A N 1
ATOM 538 C CA . GLN A 1 69 ? 5.104 6.603 -1.988 1.00 92.44 69 GLN A CA 1
ATOM 539 C C . GLN A 1 69 ? 4.305 6.312 -3.269 1.00 92.44 69 GLN A C 1
ATOM 541 O O . GLN A 1 69 ? 4.848 5.778 -4.228 1.00 92.44 69 GLN A O 1
ATOM 546 N N . LEU A 1 70 ? 3.020 6.678 -3.308 1.00 92.06 70 LEU A N 1
ATOM 547 C CA . LEU A 1 70 ? 2.200 6.649 -4.515 1.00 92.06 70 LEU A CA 1
ATOM 548 C C . LEU A 1 70 ? 2.438 7.866 -5.414 1.00 92.06 70 LEU A C 1
ATOM 550 O O . LEU A 1 70 ? 1.776 7.964 -6.438 1.00 92.06 70 LEU A O 1
ATOM 554 N N . LEU A 1 71 ? 3.321 8.811 -5.086 1.00 90.94 71 LEU A N 1
ATOM 555 C CA . LEU A 1 71 ? 3.678 9.869 -6.030 1.00 90.94 71 LEU A CA 1
ATOM 556 C C . LEU A 1 71 ? 4.616 9.337 -7.123 1.00 90.94 71 LEU A C 1
ATOM 558 O O . LEU A 1 71 ? 5.422 8.440 -6.867 1.00 90.94 71 LEU A O 1
ATOM 562 N N . PRO A 1 72 ? 4.552 9.901 -8.342 1.00 85.75 72 PRO A N 1
ATOM 563 C CA . PRO A 1 72 ? 5.603 9.701 -9.327 1.00 85.75 72 PRO A CA 1
ATOM 564 C C . PRO A 1 72 ? 6.963 10.144 -8.750 1.00 85.75 72 PRO A C 1
ATOM 566 O O . PRO A 1 72 ? 7.015 11.155 -8.045 1.00 85.75 72 PRO A O 1
ATOM 569 N N . PRO A 1 73 ? 8.070 9.444 -9.061 1.00 81.75 73 PRO A N 1
ATOM 570 C CA . PRO A 1 73 ? 9.392 9.764 -8.513 1.00 81.75 73 PRO A CA 1
ATOM 571 C C . PRO A 1 73 ? 9.868 11.175 -8.895 1.00 81.75 73 PRO A C 1
ATOM 573 O O . PRO A 1 73 ? 10.482 11.864 -8.085 1.00 81.75 73 PRO A O 1
ATOM 576 N N . ALA A 1 74 ? 9.527 11.633 -10.101 1.00 83.75 74 ALA A N 1
ATOM 577 C CA . ALA A 1 74 ? 9.678 13.018 -10.531 1.00 83.75 74 ALA A CA 1
ATOM 578 C C . ALA A 1 74 ? 8.285 13.633 -10.714 1.00 83.75 74 ALA A C 1
ATOM 580 O O . ALA A 1 74 ? 7.681 13.550 -11.788 1.00 83.75 74 ALA A O 1
ATOM 581 N N . TRP A 1 75 ? 7.733 14.200 -9.642 1.00 86.00 75 TRP A N 1
ATOM 582 C CA . TRP A 1 75 ? 6.410 14.812 -9.690 1.00 86.00 75 TRP A CA 1
ATOM 583 C C . TRP A 1 75 ? 6.495 16.321 -9.929 1.00 86.00 75 TRP A C 1
ATOM 585 O O . TRP A 1 75 ? 7.343 17.032 -9.395 1.00 86.00 75 TRP A O 1
ATOM 595 N N . SER A 1 76 ? 5.558 16.807 -10.729 1.00 90.62 76 SER A N 1
ATOM 596 C CA . SER A 1 76 ? 5.194 18.208 -10.868 1.00 90.62 76 SER A CA 1
ATOM 597 C C . SER A 1 76 ? 3.669 18.272 -11.006 1.00 90.62 76 SER A C 1
ATOM 599 O O . SER A 1 76 ? 3.046 17.271 -11.377 1.00 90.62 76 SER A O 1
ATOM 601 N N . PRO A 1 77 ? 3.020 19.418 -10.743 1.00 90.19 77 PRO A N 1
ATOM 602 C CA . PRO A 1 77 ? 1.574 19.533 -10.933 1.00 90.19 77 PRO A CA 1
ATOM 603 C C . PRO A 1 77 ? 1.109 19.129 -12.342 1.00 90.19 77 PRO A C 1
ATOM 605 O O . PRO A 1 77 ? 0.046 18.535 -12.492 1.00 90.19 77 PRO A O 1
ATOM 608 N N . SER A 1 78 ? 1.923 19.392 -13.370 1.00 90.19 78 SER A N 1
ATOM 609 C CA . SER A 1 78 ? 1.628 18.989 -14.746 1.00 90.19 78 SER A CA 1
ATOM 610 C C . SER A 1 78 ? 1.811 17.488 -14.987 1.00 90.19 78 SER A C 1
ATOM 612 O O . SER A 1 78 ? 1.001 16.903 -15.706 1.00 90.19 78 SER A O 1
ATOM 614 N N . SER A 1 79 ? 2.809 16.833 -14.376 1.00 88.38 79 SER A N 1
ATOM 615 C CA . SER A 1 79 ? 3.015 15.389 -14.563 1.00 88.38 79 SER A CA 1
ATOM 616 C C . SER A 1 79 ? 1.893 14.552 -13.945 1.00 88.38 79 SER A C 1
ATOM 618 O O . SER A 1 79 ? 1.503 13.541 -14.524 1.00 88.38 79 SER A O 1
ATOM 620 N N . LEU A 1 80 ? 1.281 15.015 -12.849 1.00 89.12 80 LEU A N 1
ATOM 621 C CA . LEU A 1 80 ? 0.133 14.355 -12.208 1.00 89.12 80 LEU A CA 1
ATOM 622 C C . LEU A 1 80 ? -1.127 14.305 -13.093 1.00 89.12 80 LEU A C 1
ATOM 624 O O . LEU A 1 80 ? -1.994 13.455 -12.893 1.00 89.12 80 LEU A O 1
ATOM 628 N N . LEU A 1 81 ? -1.237 15.197 -14.080 1.00 91.12 81 LEU A N 1
ATOM 629 C CA . LEU A 1 81 ? -2.346 15.211 -15.040 1.00 91.12 81 LEU A CA 1
ATOM 630 C C . LEU A 1 81 ? -2.079 14.322 -16.266 1.00 91.12 81 LEU A C 1
ATOM 632 O O . LEU A 1 81 ? -2.996 14.055 -17.047 1.00 91.12 81 LEU A O 1
ATOM 636 N N . GLY A 1 82 ? -0.842 13.847 -16.434 1.00 91.44 82 GLY A N 1
ATOM 637 C CA . GLY A 1 82 ? -0.439 13.006 -17.554 1.00 91.44 82 GLY A CA 1
ATOM 638 C C . GLY A 1 82 ? -1.141 11.642 -17.540 1.00 91.44 82 GLY A C 1
ATOM 639 O O . GLY A 1 82 ? -1.320 11.057 -16.469 1.00 91.44 82 GLY A O 1
ATOM 640 N N . PRO A 1 83 ? -1.520 11.087 -18.708 1.00 88.75 83 PRO A N 1
ATOM 641 C CA . PRO A 1 83 ? -2.288 9.842 -18.794 1.00 88.75 83 PRO A CA 1
ATOM 642 C C . PRO A 1 83 ? -1.613 8.653 -18.099 1.00 88.75 83 PRO A C 1
ATOM 644 O O . PRO A 1 83 ? -2.314 7.807 -17.551 1.00 88.75 83 PRO A O 1
ATOM 647 N N . GLU A 1 84 ? -0.278 8.631 -18.055 1.00 86.56 84 GLU A N 1
ATOM 648 C CA . GLU A 1 84 ? 0.510 7.615 -17.347 1.00 86.56 84 GLU A CA 1
ATOM 649 C C . GLU A 1 84 ? 0.235 7.599 -15.834 1.00 86.56 84 GLU A C 1
ATOM 651 O O . GLU A 1 84 ? 0.128 6.528 -15.238 1.00 86.56 84 GLU A O 1
ATOM 656 N N . PHE A 1 85 ? 0.077 8.772 -15.215 1.00 90.12 85 PHE A N 1
ATOM 657 C CA . PHE A 1 85 ? -0.013 8.909 -13.759 1.00 90.12 85 PHE A CA 1
ATOM 658 C C . PHE A 1 85 ? -1.433 9.165 -13.253 1.00 90.12 85 PHE A C 1
ATOM 660 O O . PHE A 1 85 ? -1.668 9.039 -12.056 1.00 90.12 85 PHE A O 1
ATOM 667 N N . ARG A 1 86 ? -2.411 9.437 -14.130 1.00 91.12 86 ARG A N 1
ATOM 668 C CA . ARG A 1 86 ? -3.804 9.738 -13.740 1.00 91.12 86 ARG A CA 1
ATOM 669 C C . ARG A 1 86 ? -4.398 8.733 -12.756 1.00 91.12 86 ARG A C 1
ATOM 671 O O . ARG A 1 86 ? -5.014 9.141 -11.775 1.00 91.12 86 ARG A O 1
ATOM 678 N N . LEU A 1 87 ? -4.222 7.433 -13.004 1.00 91.38 87 LEU A N 1
ATOM 679 C CA . LEU A 1 87 ? -4.740 6.399 -12.103 1.00 91.38 87 LEU A CA 1
ATOM 680 C C . LEU A 1 87 ? -4.021 6.432 -10.750 1.00 91.38 87 LEU A C 1
ATOM 682 O O . LEU A 1 87 ? -4.667 6.386 -9.710 1.00 91.38 87 LEU A O 1
ATOM 686 N N . GLN A 1 88 ? -2.696 6.558 -10.759 1.00 92.25 88 GLN A N 1
ATOM 687 C CA . GLN A 1 88 ? -1.877 6.636 -9.552 1.00 92.25 88 GLN A CA 1
ATOM 688 C C . GLN A 1 88 ? -2.229 7.876 -8.709 1.00 92.25 88 GLN A C 1
ATOM 690 O O . GLN A 1 88 ? -2.448 7.764 -7.504 1.00 92.25 88 GLN A O 1
ATOM 695 N N . THR A 1 89 ? -2.393 9.037 -9.344 1.00 93.50 89 THR A N 1
ATOM 696 C CA . THR A 1 89 ? -2.849 10.278 -8.709 1.00 93.50 89 THR A CA 1
ATOM 697 C C . THR A 1 89 ? -4.270 10.151 -8.162 1.00 93.50 89 THR A C 1
ATOM 699 O O . THR A 1 89 ? -4.534 10.593 -7.046 1.00 93.50 89 THR A O 1
ATOM 702 N N . ALA A 1 90 ? -5.182 9.511 -8.900 1.00 95.06 90 ALA A N 1
ATOM 703 C CA . ALA A 1 90 ? -6.539 9.256 -8.424 1.00 95.06 90 ALA A CA 1
ATOM 704 C C . ALA A 1 90 ? -6.548 8.337 -7.192 1.00 95.06 90 ALA A C 1
ATOM 706 O O . ALA A 1 90 ? -7.261 8.615 -6.230 1.00 95.06 90 ALA A O 1
ATOM 707 N N . VAL A 1 91 ? -5.723 7.284 -7.182 1.00 95.62 91 VAL A N 1
ATOM 708 C CA . VAL A 1 91 ? -5.568 6.381 -6.030 1.00 95.62 91 VAL A CA 1
ATOM 709 C C . VAL A 1 91 ? -4.991 7.123 -4.824 1.00 95.62 91 VAL A C 1
ATOM 711 O O . VAL A 1 91 ? -5.505 6.965 -3.720 1.00 95.62 91 VAL A O 1
ATOM 714 N N . LEU A 1 92 ? -3.986 7.983 -5.016 1.00 96.06 92 LEU A N 1
ATOM 715 C CA . LEU A 1 92 ? -3.449 8.838 -3.952 1.00 96.06 92 LEU A CA 1
ATOM 716 C C . LEU A 1 92 ? -4.518 9.782 -3.378 1.00 96.06 92 LEU A C 1
ATOM 718 O O . LEU A 1 92 ? -4.690 9.854 -2.161 1.00 96.06 92 LEU A O 1
ATOM 722 N N . GLY A 1 93 ? -5.276 10.463 -4.241 1.00 96.94 93 GLY A N 1
ATOM 723 C CA . GLY A 1 93 ? -6.398 11.301 -3.816 1.00 96.94 93 GLY A CA 1
ATOM 724 C C . GLY A 1 93 ? -7.447 10.497 -3.042 1.00 96.94 93 GLY A C 1
ATOM 725 O O . GLY A 1 93 ? -7.894 10.922 -1.978 1.00 96.94 93 GLY A O 1
ATOM 726 N N . GLY A 1 94 ? -7.771 9.291 -3.517 1.00 97.75 94 GLY A N 1
ATOM 727 C CA . GLY A 1 94 ? -8.646 8.343 -2.828 1.00 97.75 94 GLY A CA 1
ATOM 728 C C . GLY A 1 94 ? -8.131 7.969 -1.438 1.00 97.75 94 GLY A C 1
ATOM 729 O O . GLY A 1 94 ? -8.890 8.025 -0.475 1.00 97.75 94 GLY A O 1
ATOM 730 N N . CYS A 1 95 ? -6.837 7.672 -1.297 1.00 97.88 95 CYS A N 1
ATOM 731 C CA . CYS A 1 95 ? -6.192 7.428 -0.006 1.00 97.88 95 CYS A CA 1
ATOM 732 C C . CYS A 1 95 ? -6.390 8.597 0.966 1.00 97.88 95 CYS A C 1
ATOM 734 O O . CYS A 1 95 ? -6.755 8.384 2.120 1.00 97.88 95 CYS A O 1
ATOM 736 N N . TRP A 1 96 ? -6.190 9.836 0.516 1.00 98.00 96 TRP A N 1
ATOM 737 C CA . TRP A 1 96 ? -6.363 11.014 1.369 1.00 98.00 96 TRP A CA 1
ATOM 738 C C . TRP A 1 96 ? -7.819 11.251 1.758 1.00 98.00 96 TRP A C 1
ATOM 740 O O . TRP A 1 96 ? -8.095 11.557 2.917 1.00 98.00 96 TRP A O 1
ATOM 750 N N . VAL A 1 97 ? -8.756 11.034 0.832 1.00 98.31 97 VAL A N 1
ATOM 751 C CA . VAL A 1 97 ? -10.193 11.066 1.135 1.00 98.31 97 VAL A CA 1
ATOM 752 C C . VAL A 1 97 ? -10.548 9.998 2.173 1.00 98.31 97 VAL A C 1
ATOM 754 O O . VAL A 1 97 ? -11.227 10.306 3.150 1.00 98.31 97 VAL A O 1
ATOM 757 N N . LEU A 1 98 ? -10.050 8.766 2.031 1.00 97.94 98 LEU A N 1
ATOM 758 C CA . LEU A 1 98 ? -10.276 7.696 3.009 1.00 97.94 98 LEU A CA 1
ATOM 759 C C . LEU A 1 98 ? -9.700 8.046 4.387 1.00 97.94 98 LEU A C 1
ATOM 761 O O . LEU A 1 98 ? -10.365 7.818 5.396 1.00 97.94 98 LEU A O 1
ATOM 765 N N . LEU A 1 99 ? -8.501 8.631 4.451 1.00 98.00 99 LEU A N 1
ATOM 766 C CA . LEU A 1 99 ? -7.904 9.088 5.709 1.00 98.00 99 LEU A CA 1
ATOM 767 C C . LEU A 1 99 ? -8.723 10.219 6.349 1.00 98.00 99 LEU A C 1
ATOM 769 O O . LEU A 1 99 ? -8.997 10.163 7.550 1.00 98.00 99 LEU A O 1
ATOM 773 N N . ALA A 1 100 ? -9.173 11.201 5.565 1.00 97.81 100 ALA A N 1
ATOM 774 C CA . ALA A 1 100 ? -10.026 12.292 6.042 1.00 97.81 100 ALA A CA 1
ATOM 775 C C . ALA A 1 100 ? -11.387 11.785 6.551 1.00 97.81 100 ALA A C 1
ATOM 777 O O . ALA A 1 100 ? -11.916 12.282 7.546 1.00 97.81 100 ALA A O 1
ATOM 778 N N . LEU A 1 101 ? -11.932 10.750 5.908 1.00 97.62 101 LEU A N 1
ATOM 779 C CA . LEU A 1 101 ? -13.191 10.099 6.278 1.00 97.62 101 LEU A CA 1
ATOM 780 C C . LEU A 1 101 ? -13.007 8.908 7.231 1.00 97.62 101 LEU A C 1
ATOM 782 O O . LEU A 1 101 ? -13.970 8.196 7.518 1.00 97.62 101 LEU A O 1
ATOM 786 N N . SER A 1 102 ? -11.805 8.690 7.769 1.00 96.94 102 SER A N 1
ATOM 787 C CA . SER A 1 102 ? -11.491 7.525 8.612 1.00 96.94 102 SER A CA 1
ATOM 788 C C . SER A 1 102 ? -12.385 7.418 9.854 1.00 96.94 102 SER A C 1
ATOM 790 O O . SER A 1 102 ? -12.736 6.320 10.283 1.00 96.94 102 SER A O 1
ATOM 792 N N . TRP A 1 103 ? -12.840 8.547 10.404 1.00 96.75 103 TRP A N 1
ATOM 793 C CA . TRP A 1 103 ? -13.793 8.588 11.520 1.00 96.75 103 TRP A CA 1
ATOM 794 C C . TRP A 1 103 ? -15.173 8.012 11.163 1.00 96.75 103 TRP A C 1
ATOM 796 O O . TRP A 1 103 ? -15.852 7.446 12.025 1.00 96.75 103 TRP A O 1
ATOM 806 N N . LEU A 1 104 ? -15.595 8.144 9.901 1.00 97.25 104 LEU A N 1
ATOM 807 C CA . LEU A 1 104 ? -16.827 7.558 9.382 1.00 97.25 104 LEU A CA 1
ATOM 808 C C . LEU A 1 104 ? -16.617 6.070 9.085 1.00 97.25 104 LEU A C 1
ATOM 810 O O . LEU A 1 104 ? -17.446 5.250 9.478 1.00 97.25 104 LEU A O 1
ATOM 814 N N . LEU A 1 105 ? -15.478 5.717 8.481 1.00 96.00 105 LEU A 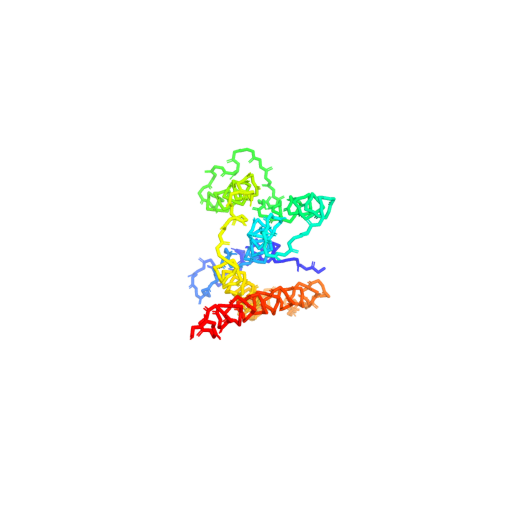N 1
ATOM 815 C CA . LEU A 1 105 ? -15.090 4.329 8.203 1.00 96.00 105 LEU A CA 1
ATOM 816 C C . LEU A 1 105 ? -14.943 3.489 9.479 1.00 96.00 105 LEU A C 1
ATOM 818 O O . LEU A 1 105 ? -15.302 2.316 9.486 1.00 96.00 105 LEU A O 1
ATOM 822 N N . GLY A 1 106 ? -14.528 4.096 10.593 1.00 93.31 106 GLY A N 1
ATOM 823 C CA . GLY A 1 106 ? -14.466 3.441 11.904 1.00 93.31 106 GLY A CA 1
ATOM 824 C C . GLY A 1 106 ? -15.824 2.993 12.469 1.00 93.31 106 GLY A C 1
ATOM 825 O O . GLY A 1 106 ? -15.865 2.306 13.495 1.00 93.31 106 GLY A O 1
ATOM 826 N N . ARG A 1 107 ? -16.940 3.374 11.824 1.00 95.38 107 ARG A N 1
ATOM 827 C CA . ARG A 1 107 ? -18.296 2.892 12.139 1.00 95.38 107 ARG A CA 1
ATOM 828 C C . ARG A 1 107 ? -18.661 1.594 11.417 1.00 95.38 107 ARG A C 1
ATOM 830 O O . ARG A 1 107 ? -19.692 1.017 11.753 1.00 95.38 107 ARG A O 1
ATOM 837 N N . LEU A 1 108 ? -17.867 1.155 10.439 1.00 95.50 108 LEU A N 1
ATOM 838 C CA . LEU A 1 108 ? -18.115 -0.094 9.724 1.00 95.50 108 LEU A CA 1
ATOM 839 C C . LEU A 1 108 ? -18.019 -1.300 10.674 1.00 95.50 108 LEU A C 1
ATOM 841 O O . LEU A 1 108 ? -17.248 -1.265 11.641 1.00 95.50 108 LEU A O 1
ATOM 845 N N . PRO A 1 109 ? -18.765 -2.388 10.405 1.00 95.06 109 PRO A N 1
ATOM 846 C CA . PRO A 1 109 ? -18.605 -3.631 11.144 1.00 95.06 109 PRO A CA 1
ATOM 847 C C . PRO A 1 109 ? -17.158 -4.128 11.081 1.00 95.06 109 PRO A C 1
ATOM 849 O O . PRO A 1 109 ? -16.515 -4.081 10.029 1.00 95.06 109 PRO A O 1
ATOM 852 N N . ALA A 1 110 ? -16.655 -4.653 12.199 1.00 94.88 110 ALA A N 1
ATOM 853 C CA . ALA A 1 110 ? -15.277 -5.128 12.310 1.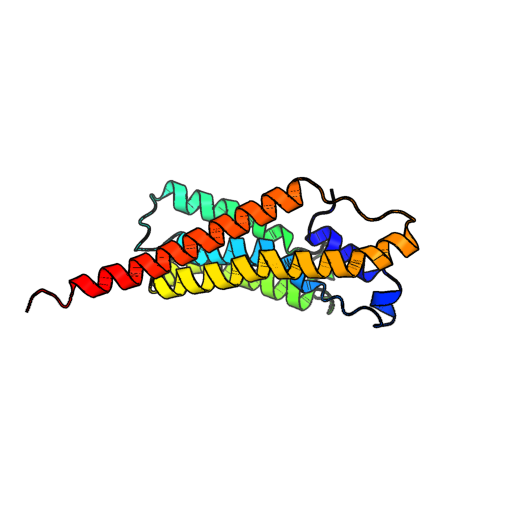00 94.88 110 ALA A CA 1
ATOM 854 C C . ALA A 1 110 ? -14.923 -6.188 11.256 1.00 94.88 110 ALA A C 1
ATOM 856 O O . ALA A 1 110 ? -13.813 -6.175 10.727 1.00 94.88 110 ALA A O 1
ATOM 857 N N . TRP A 1 111 ? -15.875 -7.060 10.903 1.00 95.62 111 TRP A N 1
ATOM 858 C CA . TRP A 1 111 ? -15.664 -8.073 9.873 1.00 95.62 111 TRP A CA 1
ATOM 859 C C . TRP A 1 111 ? -15.425 -7.458 8.487 1.00 95.62 111 TRP A C 1
ATOM 861 O O . TRP A 1 111 ? -14.614 -7.992 7.738 1.00 95.62 111 TRP A O 1
ATOM 871 N N . VAL A 1 112 ? -16.047 -6.318 8.154 1.00 96.81 112 VAL A N 1
ATOM 872 C CA . VAL A 1 112 ? -15.826 -5.631 6.868 1.00 96.81 112 VAL A CA 1
ATOM 873 C C . VAL A 1 112 ? -14.406 -5.081 6.822 1.00 96.81 112 VAL A C 1
ATOM 875 O O . VAL A 1 112 ? -13.652 -5.382 5.899 1.00 96.81 112 VAL A O 1
ATOM 878 N N . GLY A 1 113 ? -14.018 -4.319 7.851 1.00 96.56 113 GLY A N 1
ATOM 879 C CA . GLY A 1 113 ? -12.686 -3.718 7.936 1.00 96.56 113 GLY A CA 1
ATOM 880 C C . GLY A 1 113 ? -11.571 -4.765 7.974 1.00 96.56 113 GLY A C 1
ATOM 881 O O . GLY A 1 113 ? -10.576 -4.630 7.261 1.00 96.56 113 GLY A O 1
ATOM 882 N N . GLY A 1 114 ? -11.765 -5.838 8.745 1.00 97.62 114 GLY A N 1
ATOM 883 C CA . GLY A 1 114 ? -10.840 -6.967 8.803 1.00 97.62 114 GLY A CA 1
ATOM 884 C C . GLY A 1 114 ? -10.736 -7.712 7.472 1.00 97.62 114 GLY A C 1
ATOM 885 O O . GLY A 1 114 ? -9.624 -7.938 7.008 1.00 97.62 114 GLY A O 1
ATOM 886 N N . SER A 1 115 ? -11.860 -8.008 6.805 1.00 98.12 115 SER A N 1
ATOM 887 C CA . SER A 1 115 ? -11.847 -8.714 5.512 1.00 98.12 115 SER A CA 1
ATOM 888 C C . SER A 1 115 ? -11.134 -7.907 4.431 1.00 98.12 115 SER A C 1
ATOM 890 O O . SER A 1 115 ? -10.269 -8.439 3.738 1.00 98.12 115 SER A O 1
ATOM 892 N N . LEU A 1 116 ? -11.452 -6.611 4.313 1.00 98.00 116 LEU A N 1
ATOM 893 C CA . LEU A 1 116 ? -10.800 -5.723 3.347 1.00 98.00 116 LEU A CA 1
ATOM 894 C C . LEU A 1 116 ? -9.296 -5.620 3.615 1.00 98.00 116 LEU A C 1
ATOM 896 O O . LEU A 1 116 ? -8.502 -5.759 2.688 1.00 98.00 116 LEU A O 1
ATOM 900 N N . THR A 1 117 ? -8.908 -5.438 4.881 1.00 98.25 117 THR A N 1
ATOM 901 C CA . THR A 1 117 ? -7.499 -5.405 5.301 1.00 98.25 117 THR A CA 1
ATOM 902 C C . THR A 1 117 ? -6.777 -6.695 4.917 1.00 98.25 117 THR A C 1
ATOM 904 O O . THR A 1 117 ? -5.715 -6.638 4.303 1.00 98.25 117 THR A O 1
ATOM 907 N N . THR A 1 118 ? -7.359 -7.862 5.210 1.00 98.56 118 THR A N 1
ATOM 908 C CA . THR A 1 118 ? -6.771 -9.163 4.867 1.00 98.56 118 THR A CA 1
ATOM 909 C C . THR A 1 118 ? -6.595 -9.330 3.365 1.00 98.56 118 THR A C 1
ATOM 911 O O . THR A 1 118 ? -5.495 -9.651 2.921 1.00 98.56 118 THR A O 1
ATOM 914 N N . VAL A 1 119 ? -7.646 -9.100 2.574 1.00 98.44 119 VAL A N 1
ATOM 915 C CA . VAL A 1 119 ? -7.589 -9.282 1.115 1.00 98.44 119 VAL A CA 1
ATOM 916 C C . VAL A 1 119 ? -6.555 -8.345 0.494 1.00 98.44 119 VAL A C 1
ATOM 918 O O . VAL A 1 119 ? -5.723 -8.790 -0.297 1.00 98.44 119 VAL A O 1
ATOM 921 N N . LEU A 1 120 ? -6.559 -7.067 0.884 1.00 98.00 120 LEU A N 1
ATOM 922 C CA . LEU A 1 120 ? -5.602 -6.087 0.374 1.00 98.00 120 LEU A CA 1
ATOM 923 C C . LEU A 1 120 ? -4.168 -6.424 0.777 1.00 98.00 120 LEU A C 1
ATOM 925 O O . LEU A 1 120 ? -3.279 -6.360 -0.065 1.00 98.00 120 LEU A O 1
ATOM 929 N N . ALA A 1 121 ? -3.933 -6.803 2.034 1.00 98.38 121 ALA A N 1
ATOM 930 C CA . ALA A 1 121 ? -2.598 -7.125 2.519 1.00 98.38 121 ALA A CA 1
ATOM 931 C C . ALA A 1 121 ? -2.029 -8.391 1.858 1.00 98.38 121 ALA A C 1
ATOM 933 O O . ALA A 1 121 ? -0.865 -8.395 1.460 1.00 98.38 121 ALA A O 1
ATOM 934 N N . LEU A 1 122 ? -2.847 -9.434 1.667 1.00 98.31 122 LEU A N 1
ATOM 935 C CA . LEU A 1 122 ? -2.439 -10.637 0.934 1.00 98.31 122 LEU A CA 1
ATOM 936 C C . LEU A 1 122 ? -2.146 -10.322 -0.536 1.00 98.31 122 LEU A C 1
ATOM 938 O O . LEU A 1 122 ? -1.083 -10.677 -1.038 1.00 98.31 122 LEU A O 1
ATOM 942 N N . GLY A 1 123 ? -3.038 -9.591 -1.210 1.00 98.06 123 GLY A N 1
ATOM 943 C CA . GLY A 1 123 ? -2.816 -9.158 -2.591 1.00 98.06 123 GLY A CA 1
ATOM 944 C C . GLY A 1 123 ? -1.541 -8.323 -2.738 1.00 98.06 123 GLY A C 1
ATOM 945 O O . GLY A 1 123 ? -0.740 -8.568 -3.638 1.00 98.06 123 GLY A O 1
ATOM 946 N N . ALA A 1 124 ? -1.307 -7.390 -1.816 1.00 97.12 124 ALA A N 1
ATOM 947 C CA . ALA A 1 124 ? -0.117 -6.550 -1.786 1.00 97.12 124 ALA A CA 1
ATOM 948 C C . ALA A 1 124 ? 1.174 -7.314 -1.463 1.00 97.12 124 ALA A C 1
ATOM 950 O O . ALA A 1 124 ? 2.245 -6.887 -1.885 1.00 97.12 124 ALA A O 1
ATOM 951 N N . ALA A 1 125 ? 1.105 -8.425 -0.729 1.00 96.50 125 ALA A N 1
ATOM 952 C CA . ALA A 1 125 ? 2.272 -9.258 -0.466 1.00 96.50 125 ALA A CA 1
ATOM 953 C C . ALA A 1 125 ? 2.598 -10.152 -1.672 1.00 96.50 125 ALA A C 1
ATOM 955 O O . ALA A 1 125 ? 3.758 -10.298 -2.049 1.00 96.50 125 ALA A O 1
ATOM 956 N N . SER A 1 126 ? 1.576 -10.739 -2.295 1.00 96.56 126 SER A N 1
ATOM 957 C CA . SER A 1 126 ? 1.757 -11.767 -3.321 1.00 96.56 126 SER A CA 1
ATOM 958 C C . SER A 1 126 ? 1.947 -11.198 -4.726 1.00 96.56 126 SER A C 1
ATOM 960 O O . SER A 1 126 ? 2.863 -11.616 -5.433 1.00 96.56 126 SER A O 1
ATOM 962 N N . LEU A 1 127 ? 1.112 -10.245 -5.152 1.00 96.81 127 LEU A N 1
ATOM 963 C CA . LEU A 1 127 ? 1.094 -9.779 -6.544 1.00 96.81 127 LEU A CA 1
ATOM 964 C C . LEU A 1 127 ? 2.378 -9.034 -6.955 1.00 96.81 127 LEU A C 1
ATOM 966 O O . LEU A 1 127 ? 2.918 -9.357 -8.015 1.00 96.81 127 LEU A O 1
ATOM 970 N N . PRO A 1 128 ? 2.925 -8.097 -6.154 1.00 94.44 128 PRO A N 1
ATOM 971 C CA . PRO A 1 128 ? 4.174 -7.420 -6.504 1.00 94.44 128 PRO A CA 1
ATOM 972 C C . PRO A 1 128 ? 5.370 -8.369 -6.483 1.00 94.44 128 PRO A C 1
ATOM 974 O O . PRO A 1 128 ? 6.250 -8.264 -7.332 1.00 94.44 128 PRO A O 1
ATOM 977 N N . ALA A 1 129 ? 5.398 -9.311 -5.533 1.00 93.81 129 ALA A N 1
ATOM 978 C CA . ALA A 1 129 ? 6.452 -10.315 -5.444 1.00 93.81 129 ALA A CA 1
ATOM 979 C C . ALA A 1 129 ? 6.456 -11.224 -6.681 1.00 93.81 129 ALA A C 1
ATOM 981 O O . ALA A 1 129 ? 7.505 -11.457 -7.274 1.00 93.81 129 ALA A O 1
ATOM 982 N N . TRP A 1 130 ? 5.277 -11.668 -7.120 1.00 95.50 130 TRP A N 1
ATOM 983 C CA . TRP A 1 130 ? 5.134 -12.452 -8.343 1.00 95.50 130 TRP A CA 1
ATOM 984 C C . TRP A 1 130 ? 5.581 -11.678 -9.593 1.00 95.50 130 TRP A C 1
ATOM 986 O O . TRP A 1 130 ? 6.375 -12.190 -10.378 1.00 95.50 130 TRP A O 1
ATOM 996 N N . GLN A 1 131 ? 5.143 -10.425 -9.751 1.00 95.00 131 GLN A N 1
ATOM 997 C CA . GLN A 1 131 ? 5.560 -9.555 -10.860 1.00 95.00 131 GLN A CA 1
ATOM 998 C C . GLN A 1 131 ? 7.072 -9.287 -10.860 1.00 95.00 131 GLN A C 1
ATOM 1000 O O . GLN A 1 131 ? 7.698 -9.255 -11.918 1.00 95.00 131 GLN A O 1
ATOM 1005 N N . PHE A 1 132 ? 7.679 -9.134 -9.680 1.00 92.25 132 PHE A N 1
ATOM 1006 C CA . PHE A 1 132 ? 9.127 -9.004 -9.547 1.00 92.25 132 PHE A CA 1
ATOM 1007 C C . PHE A 1 132 ? 9.854 -10.267 -10.024 1.00 92.25 132 PHE A C 1
ATOM 1009 O O . PHE A 1 132 ? 10.804 -10.164 -10.798 1.00 92.25 132 PHE A O 1
ATOM 1016 N N . GLU A 1 133 ? 9.390 -11.455 -9.627 1.00 93.00 133 GLU A N 1
ATOM 1017 C CA . GLU A 1 133 ? 9.977 -12.717 -10.088 1.00 93.00 133 GLU A CA 1
ATOM 1018 C C . GLU A 1 133 ? 9.852 -12.898 -11.608 1.00 93.00 133 GLU A C 1
ATOM 1020 O O . GLU A 1 133 ? 10.821 -13.303 -12.251 1.00 93.00 133 GLU A O 1
ATOM 1025 N N . LEU A 1 134 ? 8.720 -12.504 -12.204 1.00 93.75 134 LEU A N 1
ATOM 1026 C CA . LEU A 1 134 ? 8.539 -12.493 -13.661 1.00 93.75 134 LEU A CA 1
ATOM 1027 C C . LEU A 1 134 ? 9.496 -11.536 -14.382 1.00 93.75 134 LEU A C 1
ATOM 1029 O O . LEU A 1 134 ? 9.941 -11.833 -15.488 1.00 93.75 134 LEU A O 1
ATOM 1033 N N . ALA A 1 135 ? 9.826 -10.394 -13.776 1.00 92.69 135 ALA A N 1
ATOM 1034 C CA . ALA A 1 135 ? 10.721 -9.412 -14.379 1.00 92.69 135 ALA A CA 1
ATOM 1035 C C . ALA A 1 135 ? 12.201 -9.840 -14.330 1.00 92.69 135 ALA A C 1
ATOM 1037 O O . ALA A 1 135 ? 12.980 -9.446 -15.199 1.00 92.69 135 ALA A O 1
ATOM 1038 N N . LYS A 1 136 ? 12.616 -10.662 -13.354 1.00 91.56 136 LYS A N 1
ATOM 1039 C CA . LYS A 1 136 ? 14.036 -11.012 -13.126 1.00 91.56 136 LYS A CA 1
ATOM 1040 C C . LYS A 1 136 ? 14.780 -11.533 -14.362 1.00 91.56 136 LYS A C 1
ATOM 1042 O O . LYS A 1 136 ? 15.901 -11.063 -14.565 1.00 91.56 136 LYS A O 1
ATOM 1047 N N . PRO A 1 137 ? 14.233 -12.441 -15.197 1.00 92.25 137 PRO A N 1
ATOM 1048 C CA . PRO A 1 137 ? 14.926 -12.905 -16.398 1.00 92.25 137 PRO A CA 1
ATOM 1049 C C . PRO A 1 137 ? 15.206 -11.775 -17.395 1.00 92.25 137 PRO A C 1
ATOM 1051 O O . PRO A 1 137 ? 16.326 -11.664 -17.890 1.00 92.25 137 PRO A O 1
ATOM 1054 N N . ALA A 1 138 ? 14.228 -10.895 -17.634 1.00 91.94 138 ALA A N 1
ATOM 1055 C CA . ALA A 1 138 ? 14.384 -9.749 -18.530 1.00 91.94 138 ALA A CA 1
ATOM 1056 C C . ALA A 1 138 ? 15.410 -8.741 -17.990 1.00 91.94 138 ALA A C 1
ATOM 1058 O O . ALA A 1 138 ? 16.244 -8.234 -18.735 1.00 91.94 138 ALA A O 1
ATOM 1059 N N . ILE A 1 139 ? 15.405 -8.503 -16.678 1.00 90.88 139 ILE A N 1
ATOM 1060 C CA . ILE A 1 139 ? 16.395 -7.642 -16.022 1.00 90.88 139 ILE A CA 1
ATOM 1061 C C . ILE A 1 139 ? 17.795 -8.252 -16.154 1.00 90.88 139 ILE A C 1
ATOM 1063 O O . ILE A 1 139 ? 18.748 -7.556 -16.495 1.00 90.88 139 ILE A O 1
ATOM 1067 N N . ASN A 1 140 ? 17.924 -9.562 -15.935 1.00 91.81 140 ASN A N 1
ATOM 1068 C CA . ASN A 1 140 ? 19.193 -10.265 -16.081 1.00 91.81 140 ASN A CA 1
ATOM 1069 C C . ASN A 1 140 ? 19.728 -10.208 -17.521 1.00 91.81 140 ASN A C 1
ATOM 1071 O O . ASN A 1 140 ? 20.928 -10.037 -17.709 1.00 91.81 140 ASN A O 1
ATOM 1075 N N . ALA A 1 141 ? 18.854 -10.299 -18.527 1.00 91.50 141 ALA A N 1
ATOM 1076 C CA . ALA A 1 141 ? 19.244 -10.205 -19.933 1.00 91.50 141 ALA A CA 1
ATOM 1077 C C . ALA A 1 141 ? 19.830 -8.830 -20.298 1.00 91.50 141 ALA A C 1
ATOM 1079 O O . ALA A 1 141 ? 20.781 -8.758 -21.069 1.00 91.50 141 ALA A O 1
ATOM 1080 N N . VAL A 1 142 ? 19.297 -7.747 -19.724 1.00 89.75 142 VAL A N 1
ATOM 1081 C CA . VAL A 1 142 ? 19.768 -6.378 -19.998 1.00 89.75 142 VAL A CA 1
ATOM 1082 C C . VAL A 1 142 ? 21.020 -6.031 -19.187 1.00 89.75 142 VAL A C 1
ATOM 1084 O O . VAL A 1 142 ? 21.933 -5.391 -19.702 1.00 89.75 142 VAL A O 1
ATOM 1087 N N . TYR A 1 143 ? 21.076 -6.438 -17.917 1.00 86.75 143 TYR A N 1
ATOM 1088 C CA . TYR A 1 143 ? 22.092 -5.964 -16.968 1.00 86.75 143 TYR A CA 1
ATOM 1089 C C . TYR A 1 143 ? 23.147 -7.012 -16.584 1.00 86.75 143 TYR A C 1
ATOM 1091 O O . TYR A 1 143 ? 24.030 -6.715 -15.778 1.00 86.75 143 TYR A O 1
ATOM 1099 N N . GLY A 1 144 ? 23.060 -8.238 -17.109 1.00 90.50 144 GLY A N 1
ATOM 1100 C CA . GLY A 1 144 ? 24.024 -9.321 -16.871 1.00 90.50 144 GLY A CA 1
ATOM 1101 C C . GLY A 1 144 ? 24.040 -9.880 -15.442 1.00 90.50 144 GLY A C 1
ATOM 1102 O O . GLY A 1 144 ? 24.898 -10.696 -15.112 1.00 90.50 144 GLY A O 1
ATOM 1103 N N . ARG A 1 145 ? 23.124 -9.432 -14.575 1.00 84.19 145 ARG A N 1
ATOM 1104 C CA . ARG A 1 145 ? 22.948 -9.942 -13.211 1.00 84.19 145 ARG A CA 1
ATOM 1105 C C . ARG A 1 145 ? 21.495 -9.797 -12.754 1.00 84.19 145 ARG A C 1
ATOM 1107 O O . ARG A 1 145 ? 20.890 -8.750 -13.007 1.00 84.19 145 ARG A O 1
ATOM 1114 N N . PRO A 1 146 ? 20.931 -10.779 -12.030 1.00 77.19 146 PRO A N 1
ATOM 1115 C CA . PRO A 1 146 ? 19.603 -10.635 -11.462 1.00 77.19 146 PRO A CA 1
ATOM 1116 C C . PRO A 1 146 ? 19.628 -9.594 -10.328 1.00 77.19 146 PRO A C 1
ATOM 1118 O O . PRO A 1 146 ? 20.594 -9.534 -9.559 1.00 77.19 146 PRO A O 1
ATOM 1121 N N . PRO A 1 147 ? 18.578 -8.770 -10.186 1.00 81.38 147 PRO A N 1
ATOM 1122 C CA . PRO A 1 147 ? 18.492 -7.808 -9.098 1.00 81.38 147 PRO A CA 1
ATOM 1123 C C . PRO A 1 147 ? 18.410 -8.545 -7.755 1.00 81.38 147 PRO A C 1
ATOM 1125 O O . PRO A 1 147 ? 17.583 -9.439 -7.569 1.00 81.38 147 PRO A O 1
ATOM 1128 N N . ALA A 1 148 ? 19.267 -8.164 -6.807 1.00 83.12 148 ALA A N 1
ATOM 1129 C CA . ALA A 1 148 ? 19.241 -8.729 -5.464 1.00 83.12 148 ALA A CA 1
ATOM 1130 C C . ALA A 1 148 ? 18.022 -8.219 -4.680 1.00 83.12 148 ALA A C 1
ATOM 1132 O O . ALA A 1 148 ? 17.722 -7.021 -4.673 1.00 83.12 148 ALA A O 1
ATOM 1133 N N . VAL A 1 149 ? 17.354 -9.127 -3.969 1.00 85.62 149 VAL A N 1
ATOM 1134 C CA . VAL A 1 149 ? 16.272 -8.779 -3.043 1.00 85.62 149 VAL A CA 1
ATOM 1135 C C . VAL A 1 149 ? 16.883 -8.150 -1.792 1.00 85.62 149 VAL A C 1
ATOM 1137 O O . VAL A 1 149 ? 17.650 -8.787 -1.072 1.00 85.62 149 VAL A O 1
ATOM 1140 N N . GLY A 1 150 ? 16.564 -6.882 -1.536 1.00 86.25 150 GLY A N 1
ATOM 1141 C CA . GLY A 1 150 ? 17.022 -6.182 -0.335 1.00 86.25 150 GLY A CA 1
ATOM 1142 C C . GLY A 1 150 ? 16.198 -6.527 0.906 1.00 86.25 150 GLY A C 1
ATOM 1143 O O . GLY A 1 150 ? 15.056 -6.967 0.804 1.00 86.25 150 GLY A O 1
ATOM 1144 N N . TRP A 1 151 ? 16.734 -6.235 2.093 1.00 88.12 151 TRP A N 1
ATOM 1145 C CA . TRP A 1 151 ? 16.031 -6.433 3.371 1.00 88.12 151 TRP A CA 1
ATOM 1146 C C . TRP A 1 151 ? 14.673 -5.713 3.433 1.00 88.12 151 TRP A C 1
ATOM 1148 O O . TRP A 1 151 ? 13.737 -6.226 4.040 1.00 88.12 151 TRP A O 1
ATOM 1158 N N . GLY A 1 152 ? 14.542 -4.559 2.766 1.00 87.69 152 GLY A N 1
ATOM 1159 C CA . GLY A 1 152 ? 13.297 -3.787 2.722 1.00 87.69 152 GLY A CA 1
ATOM 1160 C C . GLY A 1 152 ? 12.130 -4.555 2.097 1.00 87.69 152 GLY A C 1
ATOM 1161 O O . GLY A 1 152 ? 10.997 -4.401 2.543 1.00 87.69 152 GLY A O 1
ATOM 1162 N N . PHE A 1 153 ? 12.401 -5.439 1.129 1.00 88.62 153 PHE A N 1
ATOM 1163 C CA . PHE A 1 153 ? 11.387 -6.335 0.572 1.00 88.62 153 PHE A CA 1
ATOM 1164 C C . PHE A 1 153 ? 10.858 -7.286 1.648 1.00 88.62 153 PHE A C 1
ATOM 1166 O O . PHE A 1 153 ? 9.654 -7.349 1.880 1.00 88.62 153 PHE A O 1
ATOM 1173 N N . TRP A 1 154 ? 11.758 -7.968 2.360 1.00 90.88 154 TRP A N 1
ATOM 1174 C CA . TRP A 1 154 ? 11.384 -8.917 3.410 1.00 90.88 154 TRP A CA 1
ATOM 1175 C C . TRP A 1 154 ? 10.670 -8.240 4.578 1.00 90.88 154 TRP A C 1
ATOM 1177 O O . TRP A 1 154 ? 9.666 -8.758 5.058 1.00 90.88 154 TRP A O 1
ATOM 1187 N N . ALA A 1 155 ? 11.135 -7.059 4.988 1.00 92.25 155 ALA A N 1
ATOM 1188 C CA . ALA A 1 155 ? 10.468 -6.254 6.005 1.00 92.25 155 ALA A CA 1
ATOM 1189 C C . ALA A 1 155 ? 9.051 -5.843 5.564 1.00 92.25 155 ALA A C 1
ATOM 1191 O O . ALA A 1 155 ? 8.109 -5.949 6.349 1.00 92.25 155 ALA A O 1
ATOM 1192 N N . GLY A 1 156 ? 8.884 -5.435 4.301 1.00 93.12 156 GLY A N 1
ATOM 1193 C CA . GLY A 1 156 ? 7.583 -5.101 3.723 1.00 93.12 156 GLY A CA 1
ATOM 1194 C C . GLY A 1 156 ? 6.624 -6.293 3.694 1.00 93.12 156 GLY A C 1
ATOM 1195 O O . GLY A 1 156 ? 5.497 -6.181 4.172 1.00 93.12 156 GLY A O 1
ATOM 1196 N N . ILE A 1 157 ? 7.082 -7.451 3.207 1.00 94.56 157 ILE A N 1
ATOM 1197 C CA . ILE A 1 157 ? 6.291 -8.691 3.191 1.00 94.56 157 ILE A CA 1
ATOM 1198 C C . ILE A 1 157 ? 5.898 -9.108 4.608 1.00 94.56 157 ILE A C 1
ATOM 1200 O O . ILE A 1 157 ? 4.727 -9.385 4.855 1.00 94.56 157 ILE A O 1
ATOM 1204 N N . ALA A 1 158 ? 6.839 -9.104 5.555 1.00 96.06 158 ALA A N 1
ATOM 1205 C CA . ALA A 1 158 ? 6.552 -9.441 6.946 1.00 96.06 158 ALA A CA 1
ATOM 1206 C C . ALA A 1 158 ? 5.487 -8.506 7.542 1.00 96.06 158 ALA A C 1
ATOM 1208 O O . ALA A 1 158 ? 4.527 -8.976 8.153 1.00 96.06 158 ALA A O 1
ATOM 1209 N N . GLY A 1 159 ? 5.602 -7.195 7.304 1.00 96.44 159 GLY A N 1
ATOM 1210 C CA . GLY A 1 159 ? 4.607 -6.211 7.733 1.00 96.44 159 GLY A CA 1
ATOM 1211 C C . GLY A 1 159 ? 3.216 -6.471 7.145 1.00 96.44 159 GLY A C 1
ATOM 1212 O O . GLY A 1 159 ? 2.228 -6.441 7.876 1.00 96.44 159 GLY A O 1
ATOM 1213 N N . LEU A 1 160 ? 3.128 -6.791 5.851 1.00 97.69 160 LEU A N 1
ATOM 1214 C CA . LEU A 1 160 ? 1.861 -7.123 5.189 1.00 97.69 160 LEU A CA 1
ATOM 1215 C C . LEU A 1 160 ? 1.261 -8.440 5.696 1.00 97.69 160 LEU A C 1
ATOM 1217 O O . LEU A 1 160 ? 0.051 -8.524 5.879 1.00 97.69 160 LEU A O 1
ATOM 1221 N N . VAL A 1 161 ? 2.080 -9.454 5.984 1.00 98.00 161 VAL A N 1
ATOM 1222 C CA . VAL A 1 161 ? 1.611 -10.720 6.571 1.00 98.00 161 VAL A CA 1
ATOM 1223 C C . VAL A 1 161 ? 1.051 -10.497 7.975 1.00 98.00 161 VAL A C 1
ATOM 1225 O O . VAL A 1 161 ? -0.031 -10.993 8.288 1.00 98.00 161 VAL A O 1
ATOM 1228 N N . ILE A 1 162 ? 1.738 -9.708 8.807 1.00 98.25 162 ILE A N 1
ATOM 1229 C CA . ILE A 1 162 ? 1.244 -9.325 10.137 1.00 98.25 162 ILE A CA 1
ATOM 1230 C C . ILE A 1 162 ? -0.087 -8.577 10.010 1.00 98.25 162 ILE A C 1
ATOM 1232 O O . ILE A 1 162 ? -1.036 -8.873 10.737 1.00 98.25 162 ILE A O 1
ATOM 1236 N N . LEU A 1 163 ? -0.183 -7.645 9.059 1.00 97.88 163 LEU A N 1
ATOM 1237 C CA . LEU A 1 163 ? -1.405 -6.891 8.795 1.00 97.88 163 LEU A CA 1
ATOM 1238 C C . LEU A 1 163 ? -2.559 -7.803 8.346 1.00 97.88 163 LEU A C 1
ATOM 1240 O O . LEU A 1 163 ? -3.677 -7.675 8.848 1.00 97.88 163 LEU A O 1
ATOM 1244 N N . ALA A 1 164 ? -2.289 -8.767 7.463 1.00 98.44 164 ALA A N 1
ATOM 1245 C CA . ALA A 1 164 ? -3.272 -9.749 7.022 1.00 98.44 164 ALA A CA 1
ATOM 1246 C C . ALA A 1 164 ? -3.770 -10.614 8.187 1.00 98.44 164 ALA A C 1
ATOM 1248 O O . ALA A 1 164 ? -4.981 -10.788 8.344 1.00 98.44 164 ALA A O 1
ATOM 1249 N N . ALA A 1 165 ? -2.852 -11.106 9.025 1.00 98.31 165 ALA A N 1
ATOM 1250 C CA . ALA A 1 165 ? -3.167 -11.897 10.211 1.00 98.31 165 ALA A CA 1
ATOM 1251 C C . ALA A 1 165 ? -4.003 -11.102 11.227 1.00 98.31 165 ALA A C 1
ATOM 1253 O O . ALA A 1 165 ? -4.970 -11.634 11.774 1.00 98.31 165 ALA A O 1
ATOM 1254 N N . ALA A 1 166 ? -3.690 -9.819 11.433 1.00 97.38 166 ALA A N 1
ATOM 1255 C CA . ALA A 1 166 ? -4.495 -8.928 12.265 1.00 97.38 166 ALA A CA 1
ATOM 1256 C C . ALA A 1 166 ? -5.920 -8.760 11.708 1.00 97.38 166 ALA A C 1
ATOM 1258 O O . ALA A 1 166 ? -6.888 -8.835 12.468 1.00 97.38 166 ALA A O 1
ATOM 1259 N N . GLY A 1 167 ? -6.063 -8.610 10.385 1.00 97.50 167 GLY A N 1
ATOM 1260 C CA . GLY A 1 167 ? -7.363 -8.583 9.710 1.00 97.50 167 GLY A CA 1
ATOM 1261 C C . GLY A 1 167 ? -8.170 -9.868 9.928 1.00 97.50 167 GLY A C 1
ATOM 1262 O O . GLY A 1 167 ? -9.329 -9.796 10.337 1.00 97.50 167 GLY A O 1
ATOM 1263 N N . VAL A 1 168 ? -7.544 -11.044 9.778 1.00 97.88 168 VAL A N 1
ATOM 1264 C CA . VAL A 1 168 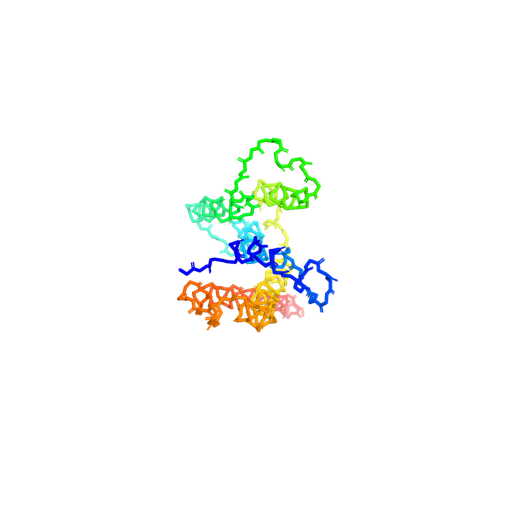? -8.192 -12.345 10.035 1.00 97.88 168 VAL A CA 1
ATOM 1265 C C . VAL A 1 168 ? -8.619 -12.463 11.494 1.00 97.88 168 VAL A C 1
ATOM 1267 O O . VAL A 1 168 ? -9.743 -12.876 11.778 1.00 97.88 168 VAL A O 1
ATOM 1270 N N . GLY A 1 169 ? -7.752 -12.063 12.427 1.00 96.69 169 GLY A N 1
ATOM 1271 C CA . GLY A 1 169 ? -8.064 -12.046 13.854 1.00 96.69 169 GLY A CA 1
ATOM 1272 C C . GLY A 1 169 ? -9.281 -11.176 14.169 1.00 96.69 169 GLY A C 1
ATOM 1273 O O . GLY A 1 169 ? -10.149 -11.592 14.937 1.00 96.69 169 GLY A O 1
ATOM 1274 N N . LEU A 1 170 ? -9.392 -10.008 13.528 1.00 95.50 170 LEU A N 1
ATOM 1275 C CA . LEU A 1 170 ? -10.532 -9.106 13.686 1.00 95.50 170 LEU A CA 1
ATOM 1276 C C . LEU A 1 170 ? -11.835 -9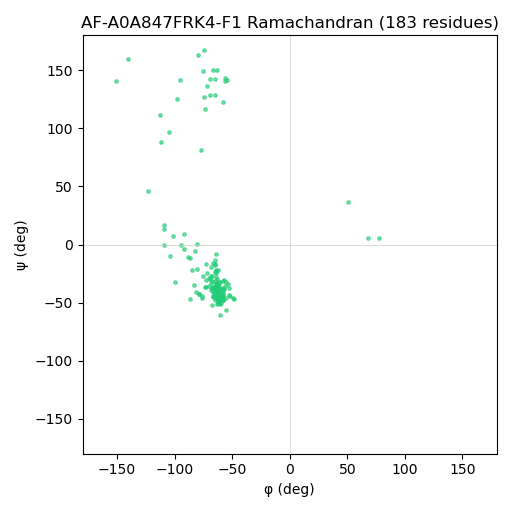.715 13.145 1.00 95.50 170 LEU A C 1
ATOM 1278 O O . LEU A 1 170 ? -12.871 -9.623 13.805 1.00 95.50 170 LEU A O 1
ATOM 1282 N N . VAL A 1 171 ? -11.784 -10.374 11.983 1.00 96.25 171 VAL A N 1
ATOM 1283 C CA . VAL A 1 171 ? -12.931 -11.096 11.404 1.00 96.25 171 VAL A CA 1
ATOM 1284 C C . VAL A 1 171 ? -13.377 -12.229 12.328 1.00 96.25 171 VAL A C 1
ATOM 1286 O O . VAL A 1 171 ? -14.551 -12.315 12.688 1.00 96.25 171 VAL A O 1
ATOM 1289 N N . ALA A 1 172 ? -12.440 -13.071 12.770 1.00 95.19 172 ALA A N 1
ATOM 1290 C CA . ALA A 1 172 ? -12.729 -14.186 13.665 1.00 95.19 172 ALA A CA 1
ATOM 1291 C C . ALA A 1 172 ? -13.305 -13.713 15.009 1.00 95.19 172 ALA A C 1
ATOM 1293 O O . ALA A 1 172 ? -14.219 -14.337 15.549 1.00 95.19 172 ALA A O 1
ATOM 1294 N N . TRP A 1 173 ? -12.795 -12.602 15.549 1.00 91.81 173 TRP A N 1
ATOM 1295 C CA . TRP A 1 173 ? -13.316 -11.999 16.773 1.00 91.81 173 TRP A CA 1
ATOM 1296 C C . TRP A 1 173 ? -14.753 -11.500 16.603 1.00 91.81 173 TRP A C 1
ATOM 1298 O O . TRP A 1 173 ? -15.593 -11.793 17.455 1.00 91.81 173 TRP A O 1
ATOM 1308 N N . ALA A 1 174 ? -15.051 -10.817 15.493 1.00 91.19 174 ALA A N 1
ATOM 1309 C CA . ALA A 1 174 ? -16.385 -10.292 15.211 1.00 91.19 174 ALA A CA 1
ATOM 1310 C C . ALA A 1 174 ? -17.441 -11.412 15.206 1.00 91.19 174 ALA A C 1
ATOM 1312 O O . ALA A 1 174 ? -18.434 -11.328 15.925 1.00 91.19 174 ALA A O 1
ATOM 1313 N N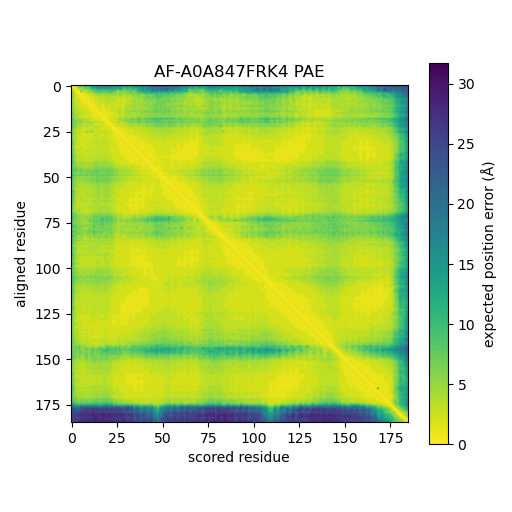 . PHE A 1 175 ? -17.169 -12.517 14.506 1.00 89.44 175 PHE A N 1
ATOM 1314 C CA . PHE A 1 175 ? -18.093 -13.654 14.448 1.00 89.44 175 PHE A CA 1
ATOM 1315 C C . PHE A 1 175 ? -18.199 -14.436 15.766 1.00 89.44 175 PHE A C 1
ATOM 1317 O O . PHE A 1 175 ? -19.249 -15.000 16.073 1.00 89.44 175 PHE A O 1
ATOM 1324 N N . ARG A 1 176 ? -17.143 -14.460 16.592 1.00 86.25 176 ARG A N 1
ATOM 1325 C CA . ARG A 1 176 ? -17.222 -15.054 17.939 1.00 86.25 176 ARG A CA 1
ATOM 1326 C C . ARG A 1 176 ? -18.079 -14.213 18.889 1.00 86.25 176 ARG A C 1
ATOM 1328 O O . ARG A 1 176 ? -18.778 -14.792 19.719 1.00 86.25 176 ARG A O 1
ATOM 1335 N N . GLY A 1 177 ? -18.037 -12.885 18.781 1.00 68.69 177 GLY A N 1
ATOM 1336 C CA . GLY A 1 177 ? -18.838 -11.964 19.597 1.00 68.69 177 GLY A CA 1
ATOM 1337 C C . GLY A 1 177 ? -20.345 -12.133 19.391 1.00 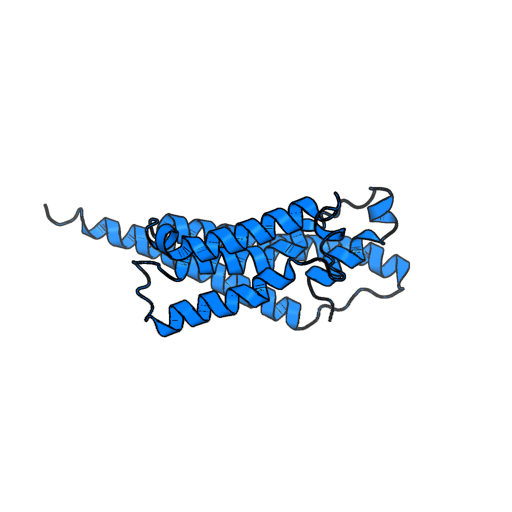68.69 177 GLY A C 1
ATOM 1338 O O . GLY A 1 177 ? -21.084 -12.236 20.371 1.00 68.69 177 GLY A O 1
ATOM 1339 N N . ASP A 1 178 ? -20.780 -12.274 18.138 1.00 59.78 178 ASP A N 1
ATOM 1340 C CA . ASP A 1 178 ? -22.197 -12.440 17.784 1.00 59.78 178 ASP A CA 1
ATOM 1341 C C . ASP A 1 178 ? -22.803 -13.743 18.331 1.00 59.78 178 ASP A C 1
ATOM 1343 O O . ASP A 1 178 ? -23.982 -13.795 18.673 1.00 59.78 178 ASP A O 1
ATOM 1347 N N . SER A 1 179 ? -21.992 -14.787 18.528 1.00 55.91 179 SER A N 1
ATOM 1348 C CA . SER A 1 179 ? -22.464 -16.066 19.080 1.00 55.91 179 SER A CA 1
ATOM 1349 C C . SER A 1 179 ? -22.931 -16.003 20.545 1.00 55.91 179 SER A C 1
ATOM 1351 O O . SER A 1 179 ? -23.623 -16.914 21.004 1.00 55.91 179 SER A O 1
ATOM 1353 N N . LYS A 1 180 ? -22.582 -14.943 21.293 1.00 52.50 180 LYS A N 1
ATOM 1354 C CA . LYS A 1 180 ? -23.026 -14.754 22.687 1.00 52.50 180 LYS A CA 1
ATOM 1355 C C . LYS A 1 180 ? -24.401 -14.092 22.808 1.00 52.50 180 LYS A C 1
ATOM 1357 O O . LYS A 1 180 ? -25.054 -14.295 23.824 1.00 52.50 180 LYS A O 1
ATOM 1362 N N . LEU A 1 181 ? -24.857 -13.361 21.788 1.00 50.91 181 LEU A N 1
ATOM 1363 C CA . LEU A 1 181 ? -26.172 -12.699 21.776 1.00 50.91 181 LEU A CA 1
ATOM 1364 C C . LEU A 1 181 ? -27.346 -13.679 21.600 1.00 50.91 181 LEU A C 1
ATOM 1366 O O . LEU A 1 181 ? -28.473 -13.339 21.936 1.00 50.91 181 LEU A O 1
ATOM 1370 N N . TRP A 1 182 ? -27.081 -14.908 21.147 1.00 49.50 182 TRP A N 1
ATOM 1371 C CA . TRP A 1 182 ? -28.093 -15.949 20.918 1.00 49.50 182 TRP A CA 1
ATOM 1372 C C . TRP A 1 182 ? -28.177 -17.010 22.029 1.00 49.50 182 TRP A C 1
ATOM 1374 O O . TRP A 1 182 ? -28.867 -18.010 21.865 1.00 49.50 182 TRP A O 1
ATOM 1384 N N . ARG A 1 183 ? -27.459 -16.840 23.150 1.00 51.75 183 ARG A N 1
ATOM 1385 C CA . ARG A 1 183 ? -27.450 -17.807 24.272 1.00 51.75 183 ARG A CA 1
ATOM 1386 C C . ARG A 1 183 ? -28.164 -17.314 25.537 1.00 51.75 183 ARG A C 1
ATOM 1388 O O . ARG A 1 183 ? -27.984 -17.909 26.593 1.00 51.75 183 ARG A O 1
ATOM 1395 N N . SER A 1 184 ? -28.937 -16.233 25.450 1.00 48.28 184 SER A N 1
ATOM 1396 C CA . SER A 1 184 ? -29.668 -15.650 26.587 1.00 48.28 184 SER A CA 1
ATOM 1397 C C . SER A 1 184 ? -31.177 -15.549 26.335 1.00 48.28 184 SER A C 1
ATOM 1399 O O . SER A 1 184 ? -31.781 -14.510 26.596 1.00 48.28 184 SER A O 1
ATOM 1401 N N . THR A 1 185 ? -31.765 -16.622 25.816 1.00 50.69 185 THR A N 1
ATOM 1402 C CA . THR A 1 185 ? -33.212 -16.888 25.794 1.00 50.69 185 THR A CA 1
ATOM 1403 C C . THR A 1 185 ? -33.417 -18.334 26.189 1.00 50.69 185 THR A C 1
ATOM 1405 O O . THR A 1 185 ? -34.308 -18.590 27.020 1.00 50.69 185 THR A O 1
#